Protein AF-A0A496TLX0-F1 (afdb_monomer)

Radius of gyration: 29.85 Å; Cα contacts (8 Å, |Δi|>4): 668; chains: 1; bounding box: 68×62×71 Å

Nearest PDB structures (foldseek):
  7dck-assembly1_B  TM=9.604E-01  e=2.931E-31  Epsilonproteobacteria bacterium (ex Lamellibrachia satsuma)
  2p4z-assembly2_B  TM=8.968E-01  e=4.091E-21  Caldanaerobacter subterraneus subsp. tengcongensis MB4
  3h3e-assembly1_A  TM=8.507E-01  e=7.740E-19  Thermotoga maritima
  5b3r-assembly2_B  TM=4.792E-01  e=1.210E-06  Pseudomonas aeruginosa
  1wup-assembly3_C  TM=5.255E-01  e=5.502E-06  Serratia marcescens

Structure (mmCIF, N/CA/C/O backbone):
data_AF-A0A496TLX0-F1
#
_entry.id   AF-A0A496TLX0-F1
#
loop_
_atom_site.group_PDB
_atom_site.id
_atom_site.type_symbol
_atom_site.label_atom_id
_atom_site.label_alt_id
_atom_site.label_comp_id
_atom_site.label_asym_id
_atom_site.label_entity_id
_atom_site.label_seq_id
_atom_site.pdbx_PDB_ins_code
_atom_site.Cartn_x
_atom_site.Cartn_y
_atom_site.Cartn_z
_atom_site.occupancy
_atom_site.B_iso_or_equiv
_atom_site.auth_seq_id
_atom_site.auth_comp_id
_atom_site.auth_asym_id
_atom_site.auth_atom_id
_atom_site.pdbx_PDB_model_num
ATOM 1 N N . MET A 1 1 ? -44.327 22.079 28.449 1.00 52.88 1 MET A N 1
ATOM 2 C CA . MET A 1 1 ? -42.860 22.210 28.629 1.00 52.88 1 MET A CA 1
ATOM 3 C C . MET A 1 1 ? -42.111 20.871 28.584 1.00 52.88 1 MET A C 1
ATOM 5 O O . MET A 1 1 ? -41.311 20.705 27.677 1.00 52.88 1 MET A O 1
ATOM 9 N N . LYS A 1 2 ? -42.396 19.872 29.441 1.00 40.06 2 LYS A N 1
ATOM 10 C CA . LYS A 1 2 ? -41.655 18.580 29.455 1.00 40.06 2 LYS A CA 1
ATOM 11 C C . LYS A 1 2 ? -41.664 17.783 28.130 1.00 40.06 2 LYS A C 1
ATOM 13 O O . LYS A 1 2 ? -40.632 17.244 27.754 1.00 40.06 2 LYS A O 1
ATOM 18 N N . LYS A 1 3 ? -42.786 17.749 27.390 1.00 38.22 3 LYS A N 1
ATOM 19 C CA . LYS A 1 3 ? -42.868 17.077 26.069 1.00 38.22 3 LYS A CA 1
ATOM 20 C C . LYS A 1 3 ? -42.016 17.756 24.984 1.00 38.22 3 LYS A C 1
ATOM 22 O O . LYS A 1 3 ? -41.435 17.061 24.163 1.00 38.22 3 LYS A O 1
ATOM 27 N N . ILE A 1 4 ? -41.905 19.086 25.011 1.00 46.41 4 ILE A N 1
ATOM 28 C CA . ILE A 1 4 ? -41.113 19.860 24.037 1.00 46.41 4 ILE A CA 1
ATOM 29 C C . ILE A 1 4 ? -39.613 19.650 24.289 1.00 46.41 4 ILE A C 1
ATOM 31 O O . ILE A 1 4 ? -38.860 19.426 23.349 1.00 46.41 4 ILE A O 1
ATOM 35 N N . ILE A 1 5 ? -39.196 19.614 25.561 1.00 48.19 5 ILE A N 1
ATOM 36 C CA . ILE A 1 5 ? -37.809 19.312 25.952 1.00 48.19 5 ILE A CA 1
ATOM 37 C C . ILE A 1 5 ? -37.424 17.883 25.540 1.00 48.19 5 ILE A C 1
ATOM 39 O O . ILE A 1 5 ? -36.345 17.678 24.998 1.00 48.19 5 ILE A O 1
ATOM 43 N N . LEU A 1 6 ? -38.313 16.899 25.726 1.00 39.06 6 LEU A N 1
ATOM 44 C CA . LEU A 1 6 ? -38.048 15.514 25.324 1.00 39.06 6 LEU A CA 1
ATOM 45 C C . LEU A 1 6 ? -37.882 15.372 23.801 1.00 39.06 6 LEU A C 1
ATOM 47 O O . LEU A 1 6 ? -36.957 14.702 23.353 1.00 39.06 6 LEU A O 1
ATOM 51 N N . ILE A 1 7 ? -38.730 16.038 23.008 1.00 46.22 7 ILE A N 1
ATOM 52 C CA . ILE A 1 7 ? -38.634 16.038 21.539 1.00 46.22 7 ILE A CA 1
ATOM 53 C C . ILE A 1 7 ? -37.340 16.724 21.075 1.00 46.22 7 ILE A C 1
ATOM 55 O O . ILE A 1 7 ? -36.658 16.197 20.200 1.00 46.22 7 ILE A O 1
ATOM 59 N N . ALA A 1 8 ? -36.951 17.842 21.697 1.00 43.69 8 ALA A N 1
ATOM 60 C CA . ALA A 1 8 ? -35.699 18.532 21.389 1.00 43.69 8 ALA A CA 1
ATOM 61 C C . ALA A 1 8 ? -34.463 17.680 21.728 1.00 43.69 8 ALA A C 1
ATOM 63 O O . ALA A 1 8 ? -33.548 17.583 20.917 1.00 43.69 8 ALA A O 1
ATOM 64 N N . VAL A 1 9 ? -34.450 16.994 22.877 1.00 47.69 9 VAL A N 1
ATOM 65 C CA . VAL A 1 9 ? -33.355 16.086 23.266 1.00 47.69 9 VAL A CA 1
ATOM 66 C C . VAL A 1 9 ? -33.265 14.883 22.324 1.00 47.69 9 VAL A C 1
ATOM 68 O O . VAL A 1 9 ? -32.165 14.500 21.936 1.00 47.69 9 VAL A O 1
ATOM 71 N N . VAL A 1 10 ? -34.399 14.315 21.899 1.00 47.88 10 VAL A N 1
ATOM 72 C CA . VAL A 1 10 ? -34.428 13.225 20.910 1.00 47.88 10 VAL A CA 1
ATOM 73 C C . VAL A 1 10 ? -33.933 13.707 19.546 1.00 47.88 10 VAL A C 1
ATOM 75 O O . VAL A 1 10 ? -33.125 13.016 18.936 1.00 47.88 10 VAL A O 1
ATOM 78 N N . LEU A 1 11 ? -34.329 14.895 19.082 1.00 43.00 11 LEU A N 1
ATOM 79 C CA . LEU A 1 11 ? -33.843 15.465 17.819 1.00 43.00 11 LEU A CA 1
ATOM 80 C C . LEU A 1 11 ? -32.341 15.771 17.865 1.00 43.00 11 LEU A C 1
ATOM 82 O O . LEU A 1 11 ? -31.634 15.445 16.916 1.00 43.00 11 LEU A O 1
ATOM 86 N N . ILE A 1 12 ? -31.836 16.310 18.979 1.00 52.81 12 ILE A N 1
ATOM 87 C CA . ILE A 1 12 ? -30.401 16.556 19.191 1.00 52.81 12 ILE A CA 1
ATOM 88 C C . ILE A 1 12 ? -29.630 15.233 19.228 1.00 52.81 12 ILE A C 1
ATOM 90 O O . ILE A 1 12 ? -28.611 15.116 18.560 1.00 52.81 12 ILE A O 1
ATOM 94 N N . MET A 1 13 ? -30.130 14.211 19.929 1.00 41.31 13 MET A N 1
ATOM 95 C CA . MET A 1 13 ? -29.519 12.874 19.965 1.00 41.31 13 MET A CA 1
ATOM 96 C C . MET A 1 13 ? -29.539 12.193 18.591 1.00 41.31 13 MET A C 1
ATOM 98 O O . MET A 1 13 ? -28.559 11.564 18.203 1.00 41.31 13 MET A O 1
ATOM 102 N N . THR A 1 14 ? -30.625 12.341 17.827 1.00 44.44 14 THR A N 1
ATOM 103 C CA . THR A 1 14 ? -30.730 11.795 16.464 1.00 44.44 14 THR A CA 1
ATOM 104 C C . THR A 1 14 ? -29.776 12.517 15.508 1.00 44.44 14 THR A C 1
ATOM 106 O O . THR A 1 14 ? -29.081 11.855 14.744 1.00 44.44 14 THR A O 1
ATOM 109 N N . ASN A 1 15 ? -29.655 13.848 15.598 1.00 42.59 15 ASN A N 1
ATOM 110 C CA . ASN A 1 15 ? -28.682 14.619 14.816 1.00 42.59 15 ASN A CA 1
ATOM 111 C C . ASN A 1 15 ? -27.234 14.328 15.225 1.00 42.59 15 ASN A C 1
ATOM 113 O O . ASN A 1 15 ? -26.377 14.215 14.358 1.00 42.59 15 ASN A O 1
ATOM 117 N N . TYR A 1 16 ? -26.956 14.153 16.517 1.00 48.41 16 TYR A N 1
ATOM 118 C CA . TYR A 1 16 ? -25.623 13.808 17.011 1.00 48.41 16 TYR A CA 1
ATOM 119 C C . TYR A 1 16 ? -25.210 12.399 16.569 1.00 48.41 16 TYR A C 1
ATOM 121 O O . TYR A 1 16 ? -24.091 12.196 16.105 1.00 48.41 16 TYR A O 1
ATOM 129 N N . ASN A 1 17 ? -26.138 11.437 16.609 1.00 40.72 17 ASN A N 1
ATOM 130 C CA . ASN A 1 17 ? -25.922 10.099 16.059 1.00 40.72 17 ASN A CA 1
ATOM 131 C C . ASN A 1 17 ? -25.778 10.116 14.529 1.00 40.72 17 ASN A C 1
ATOM 133 O O . ASN A 1 17 ? -24.931 9.394 14.010 1.00 40.72 17 ASN A O 1
ATOM 137 N N . ASN A 1 18 ? -26.522 10.965 13.810 1.00 41.97 18 ASN A N 1
ATOM 138 C CA . ASN A 1 18 ? -26.350 11.146 12.366 1.00 41.97 18 ASN A CA 1
ATOM 139 C C . ASN A 1 18 ? -24.985 11.771 12.025 1.00 41.97 18 ASN A C 1
ATOM 141 O O . ASN A 1 18 ? -24.312 11.266 11.128 1.00 41.97 18 ASN A O 1
ATOM 145 N N . LEU A 1 19 ? -24.513 12.770 12.782 1.00 37.34 19 LEU A N 1
ATOM 146 C CA . LEU A 1 19 ? -23.162 13.334 12.640 1.00 37.34 19 LEU A CA 1
ATOM 147 C C . LEU A 1 19 ? -22.061 12.306 12.959 1.00 37.34 19 LEU A C 1
ATOM 149 O O . LEU A 1 19 ? -21.085 12.204 12.219 1.00 37.34 19 LEU A O 1
ATOM 153 N N . LEU A 1 20 ? -22.227 11.492 14.009 1.00 39.78 20 LEU A N 1
ATOM 154 C CA . LEU A 1 20 ? -21.306 10.392 14.334 1.00 39.78 20 LEU A CA 1
ATOM 155 C C . LEU A 1 20 ? -21.342 9.259 13.298 1.00 39.78 20 LEU A C 1
ATOM 157 O O . LEU A 1 20 ? -20.340 8.561 13.115 1.00 39.78 20 LEU A O 1
ATOM 161 N N . SER A 1 21 ? -22.479 9.066 12.625 1.00 42.03 21 SER A N 1
ATOM 162 C CA . SER A 1 21 ? -22.622 8.092 11.542 1.00 42.03 21 SER A CA 1
ATOM 163 C C . SER A 1 21 ? -22.001 8.590 10.232 1.00 42.03 21 SER A C 1
ATOM 165 O O . SER A 1 21 ? -21.355 7.802 9.546 1.00 42.03 21 SER A O 1
ATOM 167 N N . GLN A 1 22 ? -22.079 9.898 9.945 1.00 40.81 22 GLN A N 1
ATOM 168 C CA . GLN A 1 22 ? -21.404 10.533 8.807 1.00 40.81 22 GLN A CA 1
ATOM 169 C C . GLN A 1 22 ? -19.882 10.626 8.998 1.00 40.81 22 GLN A C 1
ATOM 171 O O . GLN A 1 22 ? -19.144 10.475 8.031 1.00 40.81 22 GLN A O 1
ATOM 176 N N . GLN A 1 23 ? -19.380 10.777 10.230 1.00 40.94 23 GLN A N 1
ATOM 177 C CA . GLN A 1 23 ? -17.934 10.736 10.513 1.00 40.94 23 GLN A CA 1
ATOM 178 C C . GLN A 1 23 ? -17.332 9.318 10.597 1.00 40.94 23 GLN A C 1
ATOM 180 O O . GLN A 1 23 ? -16.133 9.169 10.821 1.00 40.94 23 GLN A O 1
ATOM 185 N N . ASN A 1 24 ? -18.128 8.262 10.393 1.00 45.09 24 ASN A N 1
ATOM 186 C CA . ASN A 1 24 ? -17.670 6.867 10.405 1.00 45.09 24 ASN A CA 1
ATOM 187 C C . ASN A 1 24 ? -17.869 6.151 9.063 1.00 45.09 24 ASN A C 1
ATOM 189 O O . ASN A 1 24 ? -17.961 4.917 9.015 1.00 45.09 24 ASN A O 1
ATOM 193 N N . GLU A 1 25 ? -17.894 6.875 7.947 1.00 52.47 25 GLU A N 1
ATOM 194 C CA . GLU A 1 25 ? -17.723 6.244 6.643 1.00 52.47 25 GLU A CA 1
ATOM 195 C C . GLU A 1 25 ? -16.247 5.893 6.440 1.00 52.47 25 GLU A C 1
ATOM 197 O O . GLU A 1 25 ? -15.408 6.721 6.105 1.00 52.47 25 GLU A O 1
ATOM 202 N N . SER A 1 26 ? -15.920 4.623 6.681 1.00 66.56 26 SER A N 1
ATOM 203 C CA . SER A 1 26 ? -14.683 4.015 6.212 1.00 66.56 26 SER A CA 1
ATOM 204 C C . SER A 1 26 ? -14.714 4.004 4.689 1.00 66.56 26 SER A C 1
ATOM 206 O O . SER A 1 26 ? -15.219 3.053 4.090 1.00 66.56 26 SER A O 1
ATOM 208 N N . SER A 1 27 ? -14.258 5.095 4.092 1.00 86.62 27 SER A N 1
ATOM 209 C CA . SER A 1 27 ? -14.000 5.208 2.669 1.00 86.62 27 SER A CA 1
ATOM 210 C C . SER A 1 27 ? -12.561 4.805 2.395 1.00 86.62 27 SER A C 1
ATOM 212 O O . SER A 1 27 ? -11.661 5.054 3.206 1.00 86.62 27 SER A O 1
ATOM 214 N N . LEU A 1 28 ? -12.352 4.140 1.265 1.00 95.25 28 LEU A N 1
ATOM 215 C CA . LEU A 1 28 ? -11.023 3.796 0.780 1.00 95.25 28 LEU A CA 1
ATOM 216 C C . LEU A 1 28 ? -10.962 4.088 -0.710 1.00 95.25 28 LEU A C 1
ATOM 218 O O . LEU A 1 28 ? -11.698 3.496 -1.505 1.00 95.25 28 LEU A O 1
ATOM 222 N N . SER A 1 29 ? -10.018 4.945 -1.087 1.00 97.81 29 SER A N 1
ATOM 223 C CA . SER A 1 29 ? -9.622 5.091 -2.480 1.00 97.81 29 SER A CA 1
ATOM 224 C C . SER A 1 29 ? -8.110 5.108 -2.640 1.00 97.81 29 SER A C 1
ATOM 226 O O . SER A 1 29 ? -7.382 5.595 -1.775 1.00 97.81 29 SER A O 1
ATOM 228 N N . ILE A 1 30 ? -7.647 4.545 -3.753 1.00 98.62 30 ILE A N 1
ATOM 229 C CA . ILE A 1 30 ? -6.231 4.475 -4.115 1.00 98.62 30 ILE A CA 1
ATOM 230 C C . ILE A 1 30 ? -6.098 4.966 -5.553 1.00 98.62 30 ILE A C 1
ATOM 232 O O . ILE A 1 30 ? -6.716 4.406 -6.459 1.00 98.62 30 ILE A O 1
ATOM 236 N N . THR A 1 31 ? -5.313 6.017 -5.762 1.00 98.62 31 THR A N 1
ATOM 237 C CA . THR A 1 31 ? -5.089 6.628 -7.078 1.00 98.62 31 THR A CA 1
ATOM 238 C C . THR A 1 31 ? -3.637 6.457 -7.482 1.00 98.62 31 THR A C 1
ATOM 240 O O . THR A 1 31 ? -2.755 6.933 -6.778 1.00 98.62 31 THR A O 1
ATOM 243 N N . ILE A 1 32 ? -3.371 5.810 -8.614 1.00 98.69 32 ILE A N 1
ATOM 244 C CA . ILE A 1 32 ? -2.009 5.654 -9.134 1.00 98.69 32 ILE A CA 1
ATOM 245 C C . ILE A 1 32 ? -1.589 6.964 -9.804 1.00 98.69 32 ILE A C 1
ATOM 247 O O . ILE A 1 32 ? -2.143 7.354 -10.836 1.00 98.69 32 ILE A O 1
ATOM 251 N N . LEU A 1 33 ? -0.624 7.651 -9.195 1.00 98.62 33 LEU A N 1
ATOM 252 C CA . LEU A 1 33 ? -0.135 8.965 -9.616 1.00 98.62 33 LEU A CA 1
ATOM 253 C C . LEU A 1 33 ? 1.095 8.879 -10.514 1.00 98.62 33 LEU A C 1
ATOM 255 O O . LEU A 1 33 ? 1.335 9.791 -11.303 1.00 98.62 33 LEU A O 1
ATOM 259 N N . PHE A 1 34 ? 1.859 7.794 -10.406 1.00 98.56 34 PHE A N 1
ATOM 260 C CA . PHE A 1 34 ? 3.049 7.563 -11.210 1.00 98.56 34 PHE A CA 1
ATOM 261 C C . PHE A 1 34 ? 3.217 6.069 -11.467 1.00 98.56 34 PHE A C 1
ATOM 263 O O . PHE A 1 34 ? 3.110 5.276 -10.534 1.00 98.56 34 PHE A O 1
ATOM 270 N N . ASP A 1 35 ? 3.438 5.700 -12.726 1.00 98.38 35 ASP A N 1
ATOM 271 C CA . ASP A 1 35 ? 3.690 4.324 -13.156 1.00 98.38 35 ASP A CA 1
ATOM 272 C C . ASP A 1 35 ? 4.295 4.326 -14.570 1.00 98.38 35 ASP A C 1
ATOM 274 O O . ASP A 1 35 ? 4.093 5.281 -15.332 1.00 98.38 35 ASP A O 1
ATOM 278 N N . ASN A 1 36 ? 4.980 3.245 -14.949 1.00 97.25 36 ASN A N 1
ATOM 279 C CA . ASN A 1 36 ? 5.383 3.005 -16.335 1.00 97.25 36 ASN A CA 1
ATOM 280 C C . ASN A 1 36 ? 4.259 2.394 -17.184 1.00 97.25 36 ASN A C 1
ATOM 282 O O . ASN A 1 36 ? 4.334 2.450 -18.409 1.00 97.25 36 ASN A O 1
ATOM 286 N N . TYR A 1 37 ? 3.219 1.834 -16.564 1.00 97.06 37 TYR A N 1
ATOM 287 C CA . TYR A 1 37 ? 2.014 1.394 -17.264 1.00 97.06 37 TYR A CA 1
ATOM 288 C C . TYR A 1 37 ? 0.978 2.518 -17.342 1.00 97.06 37 TYR A C 1
ATOM 290 O O . TYR A 1 37 ? 0.732 3.229 -16.371 1.00 97.06 37 TYR A O 1
ATOM 298 N N . ILE A 1 38 ? 0.333 2.674 -18.498 1.00 96.06 38 ILE A N 1
ATOM 299 C CA . ILE A 1 38 ? -0.676 3.714 -18.730 1.00 96.06 38 ILE A CA 1
ATOM 300 C C . ILE A 1 38 ? -2.070 3.135 -18.502 1.00 96.06 38 ILE A C 1
ATOM 302 O O . ILE A 1 38 ? -2.444 2.159 -19.147 1.00 96.06 38 ILE A O 1
ATOM 306 N N . TYR A 1 39 ? -2.860 3.771 -17.630 1.00 95.62 39 TYR A N 1
ATOM 307 C CA . TYR A 1 39 ? -4.297 3.491 -17.519 1.00 95.62 39 TYR A CA 1
ATOM 308 C C . TYR A 1 39 ? -5.148 4.592 -18.168 1.00 95.62 39 TYR A C 1
ATOM 310 O O . TYR A 1 39 ? -6.162 4.305 -18.800 1.00 95.62 39 TYR A O 1
ATOM 318 N N . LYS A 1 40 ? -4.733 5.860 -18.046 1.00 90.25 40 LYS A N 1
ATOM 319 C CA . LYS A 1 40 ? -5.347 6.997 -18.750 1.00 90.25 40 LYS A CA 1
ATOM 320 C C . LYS A 1 40 ? -4.315 7.694 -19.631 1.00 90.25 40 LYS A C 1
ATOM 322 O O . LYS A 1 40 ? -3.322 8.204 -19.125 1.00 90.25 40 LYS A O 1
ATOM 327 N N . SER A 1 41 ? -4.578 7.768 -20.933 1.00 85.75 41 SER A N 1
ATOM 328 C CA . SER A 1 41 ? -3.626 8.262 -21.943 1.00 85.75 41 SER A CA 1
ATOM 329 C C . SER A 1 41 ? -3.248 9.743 -21.819 1.00 85.75 41 SER A C 1
ATOM 331 O O . SER A 1 41 ? -2.210 10.144 -22.329 1.00 85.75 41 SER A O 1
ATOM 333 N N . TYR A 1 42 ? -4.051 10.562 -21.133 1.00 86.31 42 TYR A N 1
ATOM 334 C CA . TYR A 1 42 ? -3.782 11.995 -20.931 1.00 86.31 42 TYR A CA 1
ATOM 335 C C . TYR A 1 42 ? -2.898 12.303 -19.703 1.00 86.31 42 TYR A C 1
ATOM 337 O O . TYR A 1 42 ? -2.666 13.473 -19.374 1.00 86.31 42 TYR A O 1
ATOM 345 N N . ILE A 1 43 ? -2.428 11.263 -19.008 1.00 92.81 43 ILE A N 1
ATOM 346 C CA . ILE A 1 43 ? -1.576 11.334 -17.817 1.00 92.81 43 ILE A CA 1
ATOM 347 C C . ILE A 1 43 ? -0.132 10.966 -18.205 1.00 92.81 43 ILE A C 1
ATOM 349 O O . ILE A 1 43 ? 0.075 10.098 -19.051 1.00 92.81 43 ILE A O 1
ATOM 353 N N . LYS A 1 44 ? 0.876 11.623 -17.611 1.00 93.94 44 LYS A N 1
ATOM 354 C CA . LYS A 1 44 ? 2.294 11.361 -17.916 1.00 93.94 44 LYS A CA 1
ATOM 355 C C . LYS A 1 44 ? 2.747 10.071 -17.224 1.00 93.94 44 LYS A C 1
ATOM 357 O O . LYS A 1 44 ? 2.751 10.006 -15.996 1.00 93.94 44 LYS A O 1
ATOM 362 N N . ALA A 1 45 ? 3.141 9.065 -18.000 1.00 95.56 45 ALA A N 1
ATOM 363 C CA . ALA A 1 45 ? 3.803 7.864 -17.491 1.00 95.56 45 ALA A CA 1
ATOM 364 C C . ALA A 1 45 ? 5.325 8.047 -17.426 1.00 95.56 45 ALA A C 1
ATOM 366 O O . ALA A 1 45 ? 5.896 8.883 -18.127 1.00 95.56 45 ALA A O 1
ATOM 367 N N . GLY A 1 46 ? 5.984 7.236 -16.606 1.00 95.31 46 GLY A N 1
ATOM 368 C CA . GLY A 1 46 ? 7.437 7.208 -16.495 1.00 95.31 46 GLY A CA 1
ATOM 369 C C . GLY A 1 46 ? 7.898 6.054 -15.616 1.00 95.31 46 GLY A C 1
ATOM 370 O O . GLY A 1 46 ? 7.114 5.489 -14.861 1.00 95.31 46 GLY A O 1
ATOM 371 N N . TRP A 1 47 ? 9.176 5.691 -15.709 1.00 97.69 47 TRP A N 1
ATOM 372 C CA . TRP A 1 47 ? 9.736 4.647 -14.854 1.00 97.69 47 TRP A CA 1
ATOM 373 C C . TRP A 1 47 ? 9.714 5.080 -13.382 1.00 97.69 47 TRP A C 1
ATOM 375 O O . TRP A 1 47 ? 10.441 5.993 -12.998 1.00 97.69 47 TRP A O 1
ATOM 385 N N . GLY A 1 48 ? 8.863 4.442 -12.583 1.00 98.06 48 GLY A N 1
ATOM 386 C CA . GLY A 1 48 ? 8.711 4.692 -11.154 1.00 98.06 48 GLY A CA 1
ATOM 387 C C . GLY A 1 48 ? 7.326 4.325 -10.649 1.00 98.06 48 GLY A C 1
ATOM 388 O O . GLY A 1 48 ? 6.479 3.877 -11.421 1.00 98.06 48 GLY A O 1
ATOM 389 N N . PHE A 1 49 ? 7.090 4.545 -9.360 1.00 98.81 49 PHE A N 1
ATOM 390 C CA . PHE A 1 49 ? 5.794 4.300 -8.737 1.00 98.81 49 PHE A CA 1
ATOM 391 C C . PHE A 1 49 ? 5.419 5.425 -7.773 1.00 98.81 49 PHE A C 1
ATOM 393 O O . PHE A 1 49 ? 6.268 6.004 -7.095 1.00 98.81 49 PHE A O 1
ATOM 400 N N . SER A 1 50 ? 4.131 5.755 -7.732 1.00 98.88 50 SER A N 1
ATOM 401 C CA . SER A 1 50 ? 3.526 6.569 -6.681 1.00 98.88 50 SER A CA 1
ATOM 402 C C . SER A 1 50 ? 2.020 6.352 -6.668 1.00 98.88 50 SER A C 1
ATOM 404 O O . SER A 1 50 ? 1.384 6.264 -7.727 1.00 98.88 50 SER A O 1
ATOM 406 N N . CYS A 1 51 ? 1.423 6.334 -5.481 1.00 98.88 51 CYS A N 1
ATOM 407 C CA . CYS A 1 51 ? -0.024 6.367 -5.341 1.00 98.88 51 CYS A CA 1
ATOM 408 C C . CYS A 1 51 ? -0.486 7.261 -4.191 1.00 98.88 51 CYS A C 1
ATOM 410 O O . CYS A 1 51 ? 0.181 7.395 -3.168 1.00 98.88 51 CYS A O 1
ATOM 412 N N . LEU A 1 52 ? -1.675 7.834 -4.356 1.00 98.81 52 LEU A N 1
ATOM 413 C CA . LEU A 1 52 ? -2.404 8.533 -3.310 1.00 98.81 52 LEU A CA 1
ATOM 414 C C . LEU A 1 52 ? -3.389 7.574 -2.647 1.00 98.81 52 LEU A C 1
ATOM 416 O O . LEU A 1 52 ? -4.239 7.002 -3.330 1.00 98.81 52 LEU A O 1
ATOM 420 N N . VAL A 1 53 ? -3.323 7.448 -1.329 1.00 98.62 53 VAL A N 1
ATOM 421 C CA . VAL A 1 53 ? -4.238 6.635 -0.527 1.00 98.62 53 VAL A CA 1
ATOM 422 C C . VAL A 1 53 ? -5.106 7.563 0.308 1.00 98.62 53 VAL A C 1
ATOM 424 O O . VAL A 1 53 ? -4.588 8.264 1.169 1.00 98.62 53 VAL A O 1
ATOM 427 N N . LYS A 1 54 ? -6.423 7.551 0.092 1.00 97.69 54 LYS A N 1
ATOM 428 C CA . LYS A 1 54 ? -7.393 8.196 0.988 1.00 97.69 54 LYS A CA 1
ATOM 429 C C . LYS A 1 54 ? -8.092 7.116 1.797 1.00 97.69 54 LYS A C 1
ATOM 431 O O . LYS A 1 54 ? -8.773 6.274 1.209 1.00 97.69 54 LYS A O 1
ATOM 436 N N . PHE A 1 55 ? -7.916 7.122 3.115 1.00 94.88 55 PHE A N 1
ATOM 437 C CA . PHE A 1 55 ? -8.489 6.112 4.000 1.00 94.88 55 PHE A CA 1
ATOM 438 C C . PHE A 1 55 ? -8.853 6.681 5.372 1.00 94.88 55 PHE A C 1
ATOM 440 O O . PHE A 1 55 ? -8.014 7.267 6.057 1.00 94.88 55 PHE A O 1
ATOM 447 N N . ASN A 1 56 ? -10.109 6.476 5.790 1.00 85.81 56 ASN A N 1
ATOM 448 C CA . ASN A 1 56 ? -10.636 6.933 7.086 1.00 85.81 56 ASN A CA 1
ATOM 449 C C . ASN A 1 56 ? -10.311 8.410 7.390 1.00 85.81 56 ASN A C 1
ATOM 451 O O . ASN A 1 56 ? -9.858 8.738 8.487 1.00 85.81 56 ASN A O 1
ATOM 455 N N . GLY A 1 57 ? -10.496 9.283 6.398 1.00 87.25 57 GLY A N 1
ATOM 456 C CA . GLY A 1 57 ? -10.271 10.725 6.531 1.00 87.25 57 GLY A CA 1
ATOM 457 C C . GLY A 1 57 ? -8.814 11.188 6.445 1.00 87.25 57 GLY A C 1
ATOM 458 O O . GLY A 1 57 ? -8.600 12.388 6.510 1.00 87.25 57 GLY A O 1
ATOM 459 N N . ASN A 1 58 ? -7.842 10.284 6.271 1.00 93.12 58 ASN A N 1
ATOM 460 C CA . ASN A 1 58 ? -6.438 10.650 6.052 1.00 93.12 58 ASN A CA 1
ATOM 461 C C . ASN A 1 58 ? -6.053 10.434 4.585 1.00 93.12 58 ASN A C 1
ATOM 463 O O . ASN A 1 58 ? -6.486 9.453 3.968 1.00 93.12 58 ASN A O 1
ATOM 467 N N . THR A 1 59 ? -5.198 11.300 4.054 1.00 98.00 59 THR A N 1
ATOM 468 C CA . THR A 1 59 ? -4.632 11.221 2.707 1.00 98.00 59 THR A CA 1
ATOM 469 C C . THR A 1 59 ? -3.118 11.048 2.782 1.00 98.00 59 THR A C 1
ATOM 471 O O . THR A 1 59 ? -2.403 11.888 3.321 1.00 98.00 59 THR A O 1
ATOM 474 N N . ILE A 1 60 ? -2.608 9.968 2.197 1.00 98.81 60 ILE A N 1
ATOM 475 C CA . ILE A 1 60 ? -1.188 9.612 2.221 1.00 98.81 60 ILE A CA 1
ATOM 476 C C . ILE A 1 60 ? -0.663 9.557 0.793 1.00 98.81 60 ILE A C 1
ATOM 478 O O . ILE A 1 60 ? -1.244 8.885 -0.062 1.00 98.81 60 ILE A O 1
ATOM 482 N N . LEU A 1 61 ? 0.461 10.221 0.547 1.00 98.88 61 LEU A N 1
ATOM 483 C CA . LEU A 1 61 ? 1.253 10.020 -0.659 1.00 98.88 61 LEU A CA 1
ATOM 484 C C . LEU A 1 61 ? 2.272 8.907 -0.405 1.00 98.88 61 LEU A C 1
ATOM 486 O O . LEU A 1 61 ? 3.156 9.061 0.434 1.00 98.88 61 LEU A O 1
ATOM 490 N N . PHE A 1 62 ? 2.144 7.790 -1.112 1.00 98.88 62 PHE A N 1
ATOM 491 C CA . PHE A 1 62 ? 3.099 6.687 -1.058 1.00 98.88 62 PHE A CA 1
ATOM 492 C C . PHE A 1 62 ? 3.991 6.723 -2.301 1.00 98.88 62 PHE A C 1
ATOM 494 O O . PHE A 1 62 ? 3.478 6.610 -3.417 1.00 98.88 62 PHE A O 1
ATOM 501 N N . ASP A 1 63 ? 5.301 6.884 -2.098 1.00 98.88 63 ASP A N 1
ATOM 502 C CA . ASP A 1 63 ? 6.314 7.164 -3.124 1.00 98.88 63 ASP A CA 1
ATOM 503 C C . ASP A 1 63 ? 6.002 8.384 -4.011 1.00 98.88 63 ASP A C 1
ATOM 505 O O . ASP A 1 63 ? 4.958 9.031 -3.912 1.00 98.88 63 ASP A O 1
ATOM 509 N N . THR A 1 64 ? 6.947 8.759 -4.873 1.00 98.75 64 THR A N 1
ATOM 510 C CA . THR A 1 64 ? 6.909 10.025 -5.626 1.00 98.75 64 THR A CA 1
ATOM 511 C C . THR A 1 64 ? 7.363 9.907 -7.084 1.00 98.75 64 THR A C 1
ATOM 513 O O . THR A 1 64 ? 7.523 10.925 -7.760 1.00 98.75 64 THR A O 1
ATOM 516 N N . GLY A 1 65 ? 7.547 8.688 -7.601 1.00 98.44 65 GLY A N 1
ATOM 517 C CA . GLY A 1 65 ? 8.037 8.471 -8.962 1.00 98.44 65 GLY A CA 1
ATOM 518 C C . GLY A 1 65 ? 9.453 9.015 -9.191 1.00 98.44 65 GLY A C 1
ATOM 519 O O . GLY A 1 65 ? 10.155 9.400 -8.253 1.00 98.44 65 GLY A O 1
ATOM 520 N N . ASN A 1 66 ? 9.865 9.094 -10.460 1.00 98.06 66 ASN A N 1
ATOM 521 C CA . ASN A 1 66 ? 11.179 9.621 -10.847 1.00 98.06 66 ASN A CA 1
ATOM 522 C C . ASN A 1 66 ? 11.191 11.122 -11.188 1.00 98.06 66 ASN A C 1
ATOM 524 O O . ASN A 1 66 ? 12.260 11.694 -11.364 1.00 98.06 66 ASN A O 1
ATOM 528 N N . SER A 1 67 ? 10.033 11.775 -11.322 1.00 98.31 67 SER A N 1
ATOM 529 C CA . SER A 1 67 ? 9.946 13.141 -11.848 1.00 98.31 67 SER A CA 1
ATOM 530 C C . SER A 1 67 ? 8.919 13.965 -11.087 1.00 98.31 67 SER A C 1
ATOM 532 O O . SER A 1 67 ? 7.714 13.731 -11.183 1.00 98.31 67 SER A O 1
ATOM 534 N N . GLY A 1 68 ? 9.396 14.993 -10.383 1.00 98.00 68 GLY A N 1
ATOM 535 C CA . GLY A 1 68 ? 8.532 15.952 -9.697 1.00 98.00 68 GLY A CA 1
ATOM 536 C C . GLY A 1 68 ? 7.580 16.688 -10.636 1.00 98.00 68 GLY A C 1
ATOM 537 O O . GLY A 1 68 ? 6.410 16.846 -10.313 1.00 98.00 68 GLY A O 1
ATOM 538 N N . GLU A 1 69 ? 8.041 17.073 -11.827 1.00 98.06 69 GLU A N 1
ATOM 539 C CA . GLU A 1 69 ? 7.190 17.729 -12.827 1.00 98.06 69 GLU A CA 1
ATOM 540 C C . GLU A 1 69 ? 6.024 16.826 -13.249 1.00 98.06 69 GLU A C 1
ATOM 542 O O . GLU A 1 69 ? 4.873 17.262 -13.273 1.00 98.06 69 GLU A O 1
ATO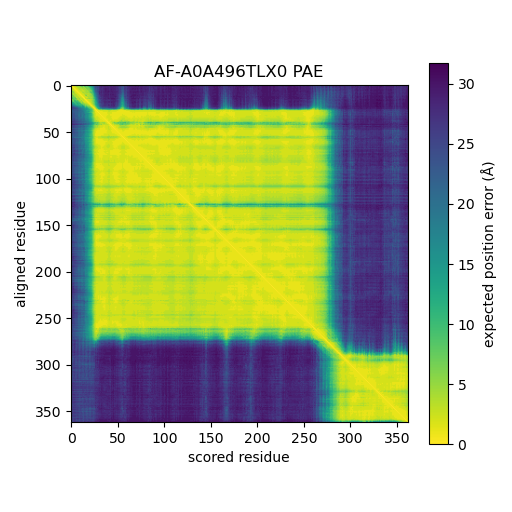M 547 N N . SER A 1 70 ? 6.308 15.555 -13.551 1.00 98.19 70 SER A N 1
ATOM 548 C CA . SER A 1 70 ? 5.272 14.610 -13.971 1.00 98.19 70 SER A CA 1
ATOM 549 C C . SER A 1 70 ? 4.333 14.255 -12.818 1.00 98.19 70 SER A C 1
ATOM 551 O O . SER A 1 70 ? 3.124 14.210 -13.030 1.00 98.19 70 SER A O 1
ATOM 553 N N . LEU A 1 71 ? 4.848 14.103 -11.591 1.00 98.56 71 LEU A N 1
ATOM 554 C CA . LEU A 1 71 ? 4.030 13.872 -10.399 1.00 98.56 71 LEU A CA 1
ATOM 555 C C . LEU A 1 71 ? 3.033 15.019 -10.172 1.00 98.56 71 LEU A C 1
ATOM 557 O O . LEU A 1 71 ? 1.831 14.774 -10.076 1.00 98.56 71 LEU A O 1
ATOM 561 N N . LEU A 1 72 ? 3.516 16.265 -10.136 1.00 98.38 72 LEU A N 1
ATOM 562 C CA . LEU A 1 72 ? 2.681 17.450 -9.905 1.00 98.38 72 LEU A CA 1
ATOM 563 C C . LEU A 1 72 ? 1.686 17.675 -11.055 1.00 98.38 72 LEU A C 1
ATOM 565 O O . LEU A 1 72 ? 0.518 17.993 -10.820 1.00 98.38 72 LEU A O 1
ATOM 569 N N . TYR A 1 73 ? 2.111 17.452 -12.304 1.00 98.19 73 TYR A N 1
ATOM 570 C CA . TYR A 1 73 ? 1.219 17.484 -13.466 1.00 98.19 73 TYR A CA 1
ATOM 571 C C . TYR A 1 73 ? 0.093 16.446 -13.339 1.00 98.19 73 TYR A C 1
ATOM 573 O O . TYR A 1 73 ? -1.077 16.777 -13.548 1.00 98.19 73 TYR A O 1
ATOM 581 N N . ASN A 1 74 ? 0.427 15.208 -12.966 1.00 98.38 74 ASN A N 1
ATOM 582 C CA . ASN A 1 74 ? -0.540 14.123 -12.816 1.00 98.38 74 ASN A CA 1
ATOM 583 C C . ASN A 1 74 ? -1.517 14.398 -11.670 1.00 98.38 74 ASN A C 1
ATOM 585 O O . ASN A 1 74 ? -2.718 14.216 -11.859 1.00 98.38 74 ASN A O 1
ATOM 589 N N . MET A 1 75 ? -1.034 14.896 -10.525 1.00 98.31 75 MET A N 1
ATOM 590 C CA . MET A 1 75 ? -1.886 15.330 -9.413 1.00 98.31 75 MET A CA 1
ATOM 591 C C . MET A 1 75 ? -2.909 16.370 -9.880 1.00 98.31 75 MET A C 1
ATOM 593 O O . MET A 1 75 ? -4.108 16.162 -9.713 1.00 98.31 75 MET A O 1
ATOM 597 N N . LYS A 1 76 ? -2.464 17.422 -10.580 1.00 97.06 76 LYS A N 1
ATOM 598 C CA . LYS A 1 76 ? -3.360 18.450 -11.133 1.00 97.06 76 LYS A CA 1
ATOM 599 C C . LYS A 1 76 ? -4.386 17.871 -12.114 1.00 97.06 76 LYS A C 1
ATOM 601 O O . LYS A 1 76 ? -5.553 18.246 -12.076 1.00 97.06 76 LYS A O 1
ATOM 606 N N . LYS A 1 77 ? -3.980 16.960 -13.005 1.00 97.56 77 LYS A N 1
ATOM 607 C CA . LYS A 1 77 ? -4.882 16.334 -13.994 1.00 97.56 77 LYS A CA 1
ATOM 608 C C . LYS A 1 77 ? -5.869 15.334 -13.392 1.00 97.56 77 LYS A C 1
ATOM 610 O O . LYS A 1 77 ? -6.877 15.034 -14.031 1.00 97.56 77 LYS A O 1
ATOM 615 N N . LEU A 1 78 ? -5.572 14.805 -12.211 1.00 96.50 78 LEU A N 1
ATOM 616 C CA . LEU A 1 78 ? -6.420 13.869 -11.474 1.00 96.50 78 LEU A CA 1
ATOM 617 C C . LEU A 1 78 ? -7.193 14.545 -10.336 1.00 96.50 78 LEU A C 1
ATOM 619 O O . LEU A 1 78 ? -7.795 13.835 -9.535 1.00 96.50 78 LEU A O 1
ATOM 623 N N . ASP A 1 79 ? -7.190 15.881 -10.291 1.00 96.00 79 ASP A N 1
ATOM 624 C CA . ASP A 1 79 ? -7.874 16.685 -9.273 1.00 96.00 79 ASP A CA 1
ATOM 625 C C . ASP A 1 79 ? -7.426 16.342 -7.839 1.00 96.00 79 ASP A C 1
ATOM 627 O O . ASP A 1 79 ? -8.207 16.238 -6.894 1.00 96.00 79 ASP A O 1
ATOM 631 N N . VAL A 1 80 ? -6.123 16.099 -7.683 1.00 97.31 80 VAL A N 1
ATOM 632 C CA . VAL A 1 80 ? -5.481 15.893 -6.386 1.00 97.31 80 VAL A CA 1
ATOM 633 C C . VAL A 1 80 ? -4.912 17.218 -5.909 1.00 97.31 80 VAL A C 1
ATOM 635 O O . VAL A 1 80 ? -3.933 17.724 -6.461 1.00 97.31 80 VAL A O 1
ATOM 638 N N . ASN A 1 81 ? -5.505 17.751 -4.845 1.00 95.75 81 ASN A N 1
ATOM 639 C CA . ASN A 1 81 ? -4.964 18.892 -4.131 1.00 95.75 81 ASN A CA 1
ATOM 640 C C . ASN A 1 81 ? -3.843 18.441 -3.182 1.00 95.75 81 ASN A C 1
ATOM 642 O O . ASN A 1 81 ? -4.053 17.613 -2.297 1.00 95.75 81 ASN A O 1
ATOM 646 N N . ILE A 1 82 ? -2.651 19.016 -3.347 1.00 96.88 82 ILE A N 1
ATOM 647 C CA . ILE A 1 82 ? -1.485 18.734 -2.497 1.00 96.88 82 ILE A CA 1
ATOM 648 C C . ILE A 1 82 ? -1.749 19.123 -1.040 1.00 96.88 82 ILE A C 1
ATOM 650 O O . ILE A 1 82 ? -1.256 18.467 -0.123 1.00 96.88 82 ILE A O 1
ATOM 654 N N . GLN A 1 83 ? -2.561 20.158 -0.824 1.00 96.12 83 GLN A N 1
ATOM 655 C CA . GLN A 1 83 ? -2.863 20.656 0.515 1.00 96.12 83 GLN A CA 1
ATOM 656 C C . GLN A 1 83 ? -3.704 19.677 1.339 1.00 96.12 83 GLN A C 1
ATOM 658 O O . GLN A 1 83 ? -3.638 19.729 2.564 1.00 96.12 83 GLN A O 1
ATOM 663 N N . ASP A 1 84 ? -4.378 18.721 0.699 1.00 95.81 84 ASP A N 1
ATOM 664 C CA . ASP A 1 84 ? -5.166 17.691 1.381 1.00 95.81 84 ASP A CA 1
ATOM 665 C C . ASP A 1 84 ? -4.310 16.501 1.852 1.00 95.81 84 ASP A C 1
ATOM 667 O O . ASP A 1 84 ? -4.839 15.590 2.478 1.00 95.81 84 ASP A O 1
ATOM 671 N N . ILE A 1 85 ? -3.014 16.450 1.507 1.00 98.12 85 ILE A N 1
ATOM 672 C CA . ILE A 1 85 ? -2.119 15.340 1.868 1.00 98.12 85 ILE A CA 1
ATOM 673 C C . ILE A 1 85 ? -1.606 15.526 3.295 1.00 98.12 85 ILE A C 1
ATOM 675 O O . ILE A 1 85 ? -0.979 16.540 3.601 1.00 98.12 85 ILE A O 1
ATOM 679 N N . ASP A 1 86 ? -1.819 14.523 4.142 1.00 98.00 86 ASP A N 1
ATOM 680 C CA . ASP A 1 86 ? -1.493 14.554 5.571 1.00 98.00 86 ASP A CA 1
ATOM 681 C C . ASP A 1 86 ? -0.118 13.956 5.881 1.00 98.00 86 ASP A C 1
ATOM 683 O O . ASP A 1 86 ? 0.494 14.290 6.894 1.00 98.00 86 ASP A O 1
ATOM 687 N N . ALA A 1 87 ? 0.374 13.053 5.030 1.00 98.62 87 ALA A N 1
ATOM 688 C CA . ALA A 1 87 ? 1.674 12.412 5.197 1.00 98.62 87 ALA A CA 1
ATOM 689 C C . ALA A 1 87 ? 2.262 11.929 3.869 1.00 98.62 87 ALA A C 1
ATOM 691 O O . ALA A 1 87 ? 1.537 11.584 2.931 1.00 98.62 87 ALA A O 1
ATOM 692 N N . VAL A 1 88 ? 3.590 11.818 3.836 1.00 98.88 88 VAL A N 1
ATOM 693 C CA . VAL A 1 88 ? 4.326 11.113 2.780 1.00 98.88 88 VAL A CA 1
ATOM 694 C C . VAL A 1 88 ? 4.970 9.867 3.372 1.00 98.88 88 VAL A C 1
ATOM 696 O O . VAL A 1 88 ? 5.553 9.929 4.450 1.00 98.88 88 VAL A O 1
ATOM 699 N N . VAL A 1 89 ? 4.892 8.745 2.665 1.00 98.88 89 VAL A N 1
ATOM 700 C CA . VAL A 1 89 ? 5.609 7.508 2.994 1.00 98.88 89 VAL A CA 1
ATOM 701 C C . VAL A 1 89 ? 6.469 7.133 1.796 1.00 98.88 89 VAL A C 1
ATOM 703 O O . VAL A 1 89 ? 5.955 6.991 0.689 1.00 98.88 89 VAL A O 1
ATOM 706 N N . ILE A 1 90 ? 7.772 6.980 2.007 1.00 98.81 90 ILE A N 1
ATOM 707 C CA . ILE A 1 90 ? 8.708 6.500 0.990 1.00 98.81 90 ILE A CA 1
ATOM 708 C C . ILE A 1 90 ? 9.012 5.035 1.267 1.00 98.81 90 ILE A C 1
ATOM 710 O O . ILE A 1 90 ? 9.388 4.684 2.378 1.00 98.81 90 ILE A O 1
ATOM 714 N N . SER A 1 91 ? 8.887 4.185 0.256 1.00 98.81 91 SER A N 1
ATOM 715 C CA . SER A 1 91 ? 9.164 2.758 0.374 1.00 98.81 91 SER A CA 1
ATOM 716 C C . SER A 1 91 ? 10.657 2.477 0.539 1.00 98.81 91 SER A C 1
ATOM 718 O O . SER A 1 91 ? 11.042 1.751 1.450 1.00 98.81 91 SER A O 1
ATOM 720 N N . HIS A 1 92 ? 11.508 3.044 -0.323 1.00 98.62 92 HIS A N 1
ATOM 721 C CA . HIS A 1 92 ? 12.964 2.850 -0.330 1.00 98.62 92 HIS A CA 1
ATOM 722 C C . HIS A 1 92 ? 13.700 3.985 -1.066 1.00 98.62 92 HIS A C 1
ATOM 724 O O . HIS A 1 92 ? 13.088 4.896 -1.618 1.00 98.62 92 HIS A O 1
ATOM 730 N N . SER A 1 93 ? 15.036 3.941 -1.071 1.00 97.81 93 SER A N 1
ATOM 731 C CA . SER A 1 93 ? 15.896 5.057 -1.498 1.00 97.81 93 SER A CA 1
ATOM 732 C C . SER A 1 93 ? 16.065 5.241 -3.011 1.00 97.81 93 SER A C 1
ATOM 734 O O . SER A 1 93 ? 16.708 6.206 -3.432 1.00 97.81 93 SER A O 1
ATOM 736 N N . HIS A 1 94 ? 15.525 4.353 -3.852 1.00 98.38 94 HIS A N 1
ATOM 737 C CA . HIS A 1 94 ? 15.744 4.463 -5.292 1.00 98.38 94 HIS A CA 1
ATOM 738 C C . HIS A 1 94 ? 15.101 5.721 -5.891 1.00 98.38 94 HIS A C 1
ATOM 740 O O . HIS A 1 94 ? 14.085 6.247 -5.424 1.00 98.38 94 HIS A O 1
ATOM 746 N N . TYR A 1 95 ? 15.735 6.240 -6.941 1.00 98.19 95 TYR A N 1
ATOM 747 C CA . TYR A 1 95 ? 15.347 7.511 -7.549 1.00 98.19 95 TYR A CA 1
ATOM 748 C C . TYR A 1 95 ? 13.958 7.465 -8.190 1.00 98.19 95 TYR A C 1
ATOM 750 O O . TYR A 1 95 ? 13.224 8.443 -8.142 1.00 98.19 95 TYR A O 1
ATOM 758 N N . ASP A 1 96 ? 13.558 6.321 -8.727 1.00 98.25 96 ASP A N 1
ATOM 759 C CA . ASP A 1 96 ? 12.248 6.088 -9.328 1.00 98.25 96 ASP A CA 1
ATOM 760 C C . ASP A 1 96 ? 11.089 6.009 -8.322 1.00 98.25 96 ASP A C 1
ATOM 762 O O . ASP A 1 96 ? 9.925 5.946 -8.713 1.00 98.25 96 ASP A O 1
ATOM 766 N N . HIS A 1 97 ? 11.399 6.135 -7.031 1.00 98.56 97 HIS A N 1
ATOM 767 C CA . HIS A 1 97 ? 10.436 6.273 -5.940 1.00 98.56 97 HIS A CA 1
ATOM 768 C C . HIS A 1 97 ? 10.581 7.609 -5.188 1.00 98.56 97 HIS A C 1
ATOM 770 O O . HIS A 1 97 ? 9.631 8.077 -4.559 1.00 98.56 97 HIS A O 1
ATOM 776 N N . THR A 1 98 ? 11.742 8.265 -5.272 1.00 98.50 98 THR A N 1
ATOM 777 C CA . THR A 1 98 ? 12.080 9.476 -4.495 1.00 98.50 98 THR A CA 1
ATOM 778 C C . THR A 1 98 ? 12.252 10.742 -5.341 1.00 98.50 98 THR A C 1
ATOM 780 O O . THR A 1 98 ? 12.378 11.840 -4.793 1.00 98.50 98 THR A O 1
ATOM 783 N N . GLY A 1 99 ? 12.265 10.623 -6.669 1.00 98.12 99 GLY A N 1
ATOM 784 C CA . GLY A 1 99 ? 12.597 11.701 -7.598 1.00 98.12 99 GLY A CA 1
ATOM 785 C C . GLY A 1 99 ? 11.602 12.860 -7.592 1.00 98.12 99 GLY A C 1
ATOM 786 O O . GLY A 1 99 ? 11.986 14.001 -7.860 1.00 98.12 99 GLY A O 1
ATOM 787 N N . G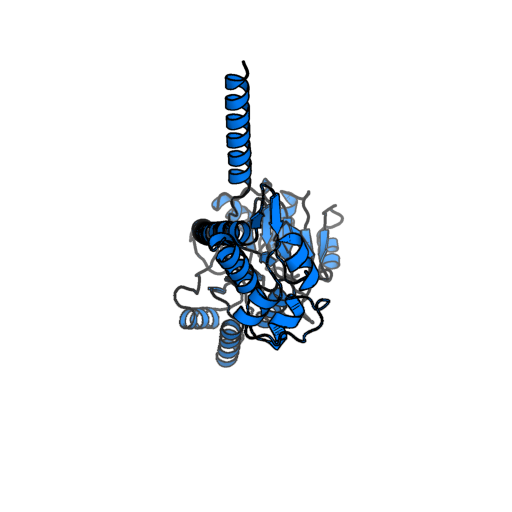LY A 1 100 ? 10.341 12.606 -7.230 1.00 98.25 100 GLY A N 1
ATOM 788 C CA . GLY A 1 100 ? 9.327 13.648 -7.071 1.00 98.25 100 GLY A CA 1
ATOM 789 C C . GLY A 1 100 ? 9.308 14.340 -5.706 1.00 98.25 100 GLY A C 1
ATOM 790 O O . GLY A 1 100 ? 8.740 15.428 -5.589 1.00 98.25 100 GLY A O 1
ATOM 791 N N . LEU A 1 101 ? 9.960 13.772 -4.686 1.00 98.38 101 LEU A N 1
ATOM 792 C CA . LEU A 1 101 ? 9.836 14.215 -3.295 1.00 98.38 101 LEU A CA 1
ATOM 793 C C . LEU A 1 101 ? 10.248 15.675 -3.087 1.00 98.38 101 LEU A C 1
ATOM 795 O O . LEU A 1 101 ? 9.540 16.431 -2.432 1.00 98.38 101 LEU A O 1
ATOM 799 N N . LEU A 1 102 ? 11.368 16.111 -3.669 1.00 97.00 102 LEU A N 1
ATOM 800 C CA . LEU A 1 102 ? 11.830 17.494 -3.498 1.00 97.00 102 LEU A CA 1
ATOM 801 C C . LEU A 1 102 ? 10.928 18.521 -4.186 1.00 97.00 102 LEU A C 1
ATOM 803 O O . LEU A 1 102 ? 10.910 19.670 -3.755 1.00 97.00 102 LEU A O 1
ATOM 807 N N . ALA A 1 103 ? 10.233 18.148 -5.264 1.00 97.50 103 ALA A N 1
ATOM 808 C CA . ALA A 1 103 ? 9.267 19.032 -5.911 1.00 97.50 103 ALA A CA 1
ATOM 809 C C . ALA A 1 103 ? 7.986 19.118 -5.079 1.00 97.50 103 ALA A C 1
ATOM 811 O O . ALA A 1 103 ? 7.511 20.214 -4.819 1.00 97.50 103 ALA A O 1
ATOM 812 N N . PHE A 1 104 ? 7.504 17.979 -4.578 1.00 98.25 104 PHE A N 1
ATOM 813 C CA . PHE A 1 104 ? 6.381 17.929 -3.650 1.00 98.25 104 PHE A CA 1
ATOM 814 C C . PHE A 1 104 ? 6.636 18.776 -2.389 1.00 98.25 104 PHE A C 1
ATOM 816 O O . PHE A 1 104 ? 5.829 19.634 -2.045 1.00 98.25 104 PHE A O 1
ATOM 823 N N . LEU A 1 105 ? 7.802 18.615 -1.751 1.00 97.06 105 LEU A N 1
ATOM 824 C CA . LEU A 1 105 ? 8.148 19.334 -0.518 1.00 97.06 105 LEU A CA 1
ATOM 825 C C . LEU A 1 105 ? 8.351 20.846 -0.704 1.00 97.06 105 LEU A C 1
ATOM 827 O O . LEU A 1 105 ? 8.426 21.569 0.286 1.00 97.06 105 LEU A O 1
ATOM 831 N N . LYS A 1 106 ? 8.457 21.344 -1.943 1.00 95.88 106 LYS A N 1
ATOM 832 C CA . LYS A 1 106 ? 8.410 22.792 -2.211 1.00 95.88 106 LYS A CA 1
ATOM 833 C C . LYS A 1 106 ? 6.990 23.347 -2.094 1.00 95.88 106 LYS A C 1
ATOM 835 O O . LYS A 1 106 ? 6.845 24.497 -1.703 1.00 95.88 106 LYS A O 1
ATOM 840 N N . GLU A 1 107 ? 5.983 22.537 -2.415 1.00 96.56 107 GLU A N 1
ATOM 841 C CA . GLU A 1 107 ? 4.564 22.913 -2.374 1.00 96.56 107 GLU A CA 1
ATOM 842 C C . GLU A 1 107 ? 3.945 22.693 -0.985 1.00 96.56 107 GLU A C 1
ATOM 844 O O . GLU A 1 107 ? 3.066 23.447 -0.568 1.00 96.56 107 GLU A O 1
ATOM 849 N N . LYS A 1 108 ? 4.396 21.660 -0.257 1.00 95.75 108 LYS A N 1
ATOM 850 C CA . LYS A 1 108 ? 3.943 21.349 1.107 1.00 95.75 108 LYS A CA 1
ATOM 851 C C . LYS A 1 108 ? 5.038 20.661 1.919 1.00 95.75 108 LYS A C 1
ATOM 853 O O . LYS A 1 108 ? 5.493 19.583 1.549 1.00 95.75 108 LYS A O 1
ATOM 858 N N . SER A 1 109 ? 5.459 21.268 3.028 1.00 94.12 109 SER A N 1
ATOM 859 C CA . SER A 1 109 ? 6.591 20.786 3.848 1.00 94.12 109 SER A CA 1
ATOM 860 C C . SER A 1 109 ? 6.273 20.589 5.332 1.00 94.12 109 SER A C 1
ATOM 862 O O . SER A 1 109 ? 7.057 19.970 6.050 1.00 94.12 109 SER A O 1
ATOM 864 N N . ASP A 1 110 ? 5.120 21.065 5.788 1.00 94.38 110 ASP A N 1
ATOM 865 C CA . ASP A 1 110 ? 4.625 21.033 7.164 1.00 94.38 110 ASP A CA 1
ATOM 866 C C . ASP A 1 110 ? 3.879 19.728 7.498 1.00 94.38 110 ASP A C 1
ATOM 868 O O . ASP A 1 110 ? 2.894 19.721 8.231 1.00 94.38 110 ASP A O 1
ATOM 872 N N . ILE A 1 111 ? 4.362 18.601 6.969 1.00 96.31 111 ILE A N 1
ATOM 873 C CA . ILE A 1 111 ? 3.786 17.268 7.190 1.00 96.31 111 ILE A CA 1
ATOM 874 C C . ILE A 1 111 ? 4.865 16.227 7.487 1.00 96.31 111 ILE A C 1
ATOM 876 O O . ILE A 1 111 ? 6.019 16.399 7.083 1.00 96.31 111 ILE A O 1
ATOM 880 N N . PRO A 1 112 ? 4.520 15.136 8.191 1.00 97.94 112 PRO A N 1
ATOM 881 C CA . PRO A 1 112 ? 5.439 14.029 8.401 1.00 97.94 112 PRO A CA 1
ATOM 882 C C . PRO A 1 112 ? 5.817 13.327 7.087 1.00 97.94 112 PRO A C 1
ATOM 884 O O . PRO A 1 112 ? 4.960 12.977 6.270 1.00 97.94 112 PRO A O 1
ATOM 887 N N . VAL A 1 113 ? 7.116 13.068 6.928 1.00 98.62 113 VAL A N 1
ATOM 888 C CA . VAL A 1 113 ? 7.689 12.252 5.851 1.00 98.62 113 VAL A CA 1
ATOM 889 C C . VAL A 1 113 ? 8.307 11.003 6.471 1.00 98.62 113 VAL A C 1
ATOM 891 O O . VAL A 1 113 ? 9.386 11.058 7.061 1.00 98.62 113 VAL A O 1
ATOM 894 N N . TYR A 1 114 ? 7.610 9.879 6.353 1.00 98.75 114 TYR A N 1
ATOM 895 C CA . TYR A 1 114 ? 8.065 8.576 6.826 1.00 98.75 114 TYR A CA 1
ATOM 896 C C . TYR A 1 114 ? 9.004 7.952 5.801 1.00 98.75 114 TYR A C 1
ATOM 898 O O . TYR A 1 114 ? 8.671 7.868 4.616 1.00 98.75 114 TYR A O 1
ATOM 906 N N . VAL A 1 115 ? 10.182 7.538 6.258 1.00 98.56 115 VAL A N 1
ATOM 907 C CA . VAL A 1 115 ? 11.208 6.926 5.409 1.00 98.56 115 VAL A CA 1
ATOM 908 C C . VAL A 1 115 ? 11.924 5.803 6.152 1.00 98.56 115 VAL A C 1
ATOM 910 O O . VAL A 1 115 ? 12.078 5.910 7.372 1.00 98.56 115 VAL A O 1
ATOM 913 N N . PRO A 1 116 ? 12.495 4.808 5.450 1.00 98.56 116 PRO A N 1
ATOM 914 C CA . PRO A 1 116 ? 13.429 3.872 6.054 1.00 98.56 116 PRO A CA 1
ATOM 915 C C . PRO A 1 116 ? 14.537 4.622 6.799 1.00 98.56 116 PRO A C 1
ATOM 917 O O . PRO A 1 116 ? 15.162 5.539 6.258 1.00 98.56 116 PRO A O 1
ATOM 920 N N . SER A 1 117 ? 14.809 4.228 8.040 1.00 98.19 117 SER A N 1
ATOM 921 C CA . SER A 1 117 ? 15.909 4.765 8.854 1.00 98.19 117 SER A CA 1
ATOM 922 C C . SER A 1 117 ? 17.266 4.708 8.144 1.00 98.19 117 SER A C 1
ATOM 924 O O . SER A 1 117 ? 18.113 5.563 8.371 1.00 98.19 117 SER A O 1
ATOM 926 N N . SER A 1 118 ? 17.489 3.729 7.269 1.00 97.56 118 SER A N 1
ATOM 927 C CA . SER A 1 118 ? 18.691 3.599 6.450 1.00 97.56 118 SER A CA 1
ATOM 928 C C . SER A 1 118 ? 18.760 4.621 5.314 1.00 97.56 118 SER A C 1
ATOM 930 O O . SER A 1 118 ? 19.848 4.894 4.817 1.00 97.56 118 SER A O 1
ATOM 932 N N . PHE A 1 119 ? 17.616 5.155 4.873 1.00 97.31 119 PHE A N 1
ATOM 933 C CA . PHE A 1 119 ? 17.538 6.188 3.838 1.00 97.31 119 PHE A CA 1
ATOM 934 C C . PHE A 1 119 ? 17.605 7.606 4.424 1.00 97.31 119 PHE A C 1
ATOM 936 O O . PHE A 1 119 ? 18.076 8.525 3.752 1.00 97.31 119 PHE A O 1
ATOM 943 N N . GLU A 1 120 ? 17.189 7.792 5.678 1.00 96.38 120 GLU A N 1
ATOM 944 C CA . GLU A 1 120 ? 17.135 9.105 6.333 1.00 96.38 120 GLU A CA 1
ATOM 945 C C . GLU A 1 120 ? 18.430 9.936 6.182 1.00 96.38 120 GLU A C 1
ATOM 947 O O . GLU A 1 120 ? 18.323 11.074 5.713 1.00 96.38 120 GLU A O 1
ATOM 952 N N . PRO A 1 121 ? 19.650 9.397 6.406 1.00 95.62 121 PRO A N 1
ATOM 953 C CA . PRO A 1 121 ? 20.872 10.194 6.283 1.00 95.62 121 PRO A CA 1
ATOM 954 C C . PRO A 1 121 ? 21.141 10.691 4.856 1.00 95.62 121 PRO A C 1
ATOM 956 O O . PRO A 1 121 ? 21.696 11.774 4.655 1.00 95.62 121 PRO A O 1
ATOM 959 N N . GLU A 1 122 ? 20.773 9.904 3.842 1.00 95.38 122 GLU A N 1
ATOM 960 C CA . GLU A 1 122 ? 20.891 10.304 2.438 1.00 95.38 122 GLU A CA 1
ATOM 961 C C . GLU A 1 122 ? 19.868 11.395 2.102 1.00 95.38 122 GLU A C 1
ATOM 963 O O . GLU A 1 122 ? 20.204 12.390 1.450 1.00 95.38 122 GLU A O 1
ATOM 968 N N . LEU A 1 123 ? 18.632 11.244 2.583 1.00 95.00 123 LEU A N 1
ATOM 969 C CA . LEU A 1 123 ? 17.581 12.230 2.375 1.00 95.00 123 LEU A CA 1
ATOM 970 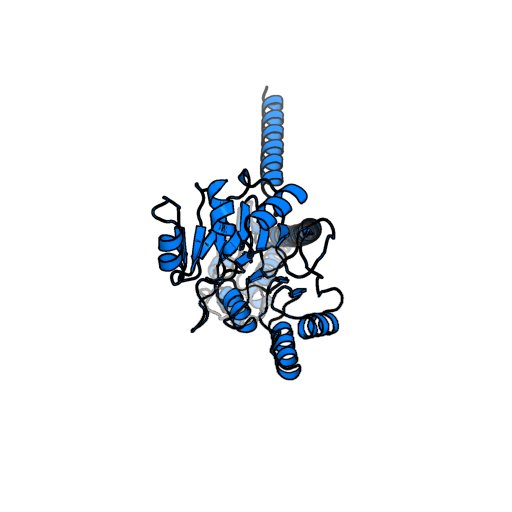C C . LEU A 1 123 ? 17.928 13.576 3.026 1.00 95.00 123 LEU A C 1
ATOM 972 O O . LEU A 1 123 ? 17.790 14.612 2.373 1.00 95.00 123 LEU A O 1
ATOM 976 N N . GLN A 1 124 ? 18.456 13.581 4.253 1.00 93.69 124 GLN A N 1
ATOM 977 C CA . GLN A 1 124 ? 18.900 14.808 4.928 1.00 93.69 124 GLN A CA 1
ATOM 978 C C . GLN A 1 124 ? 19.937 15.579 4.101 1.00 93.69 124 GLN A C 1
ATOM 980 O O . GLN A 1 124 ? 19.832 16.797 3.932 1.00 93.69 124 GLN A O 1
ATOM 985 N N . LYS A 1 125 ? 20.906 14.871 3.500 1.00 93.62 125 LYS A N 1
ATOM 986 C CA . LYS A 1 125 ? 21.893 15.484 2.594 1.00 93.62 125 LYS A CA 1
ATOM 987 C C . LYS A 1 125 ? 21.217 16.124 1.379 1.00 93.62 125 LYS A C 1
ATOM 989 O O . LYS A 1 125 ? 21.554 17.253 1.017 1.00 93.62 125 LYS A O 1
ATOM 994 N N . LYS A 1 126 ? 20.233 15.447 0.771 1.00 92.56 126 LYS A N 1
ATOM 995 C CA . LYS A 1 126 ? 19.460 15.978 -0.372 1.00 92.56 126 LYS A CA 1
ATOM 996 C C . LYS A 1 126 ? 18.626 17.208 -0.000 1.00 92.56 126 LYS A C 1
ATOM 998 O O . LYS A 1 126 ? 18.436 18.089 -0.839 1.00 92.56 126 LYS A O 1
ATOM 1003 N N . LEU A 1 127 ? 18.158 17.294 1.243 1.00 92.19 127 LEU A N 1
ATOM 1004 C CA . LEU A 1 127 ? 17.361 18.415 1.740 1.00 92.19 127 LEU A CA 1
ATOM 1005 C C . LEU A 1 127 ? 18.176 19.681 2.036 1.00 92.19 127 LEU A C 1
ATOM 1007 O O . LEU A 1 127 ? 17.572 20.742 2.185 1.00 92.19 127 LEU A O 1
ATOM 1011 N N . LYS A 1 128 ? 19.516 19.610 2.071 1.00 89.44 128 LYS A N 1
ATOM 1012 C CA . LYS A 1 128 ? 20.422 20.768 2.235 1.00 89.44 128 LYS A CA 1
ATOM 1013 C C . LYS A 1 128 ? 20.038 21.686 3.413 1.00 89.44 128 LYS A C 1
ATOM 1015 O O . LYS A 1 128 ? 20.039 22.906 3.277 1.00 89.44 128 LYS A O 1
ATOM 1020 N N . GLY A 1 129 ? 19.667 21.102 4.554 1.00 81.88 129 GLY A N 1
ATOM 1021 C CA . GLY A 1 129 ? 19.324 21.846 5.775 1.00 81.88 129 GLY A CA 1
ATOM 1022 C C . GLY A 1 129 ? 17.895 22.401 5.838 1.00 81.88 129 GLY A C 1
ATOM 1023 O O . GLY A 1 129 ? 17.570 23.127 6.777 1.00 81.88 129 GLY A O 1
ATOM 1024 N N . ARG A 1 130 ? 17.017 22.065 4.881 1.00 87.69 130 ARG A N 1
ATOM 1025 C CA . ARG A 1 130 ? 15.579 22.362 5.001 1.00 87.69 130 ARG A CA 1
ATOM 1026 C C . ARG A 1 130 ? 14.998 21.643 6.218 1.00 87.69 130 ARG A C 1
ATOM 1028 O O . ARG A 1 130 ? 15.183 20.439 6.372 1.00 87.69 130 ARG A O 1
ATOM 1035 N N . LYS A 1 131 ? 14.251 22.376 7.045 1.00 89.31 131 LYS A N 1
ATOM 1036 C CA . LYS A 1 131 ? 13.526 21.817 8.192 1.00 89.31 131 LYS A CA 1
ATOM 1037 C C . LYS A 1 131 ? 12.288 21.065 7.700 1.00 89.31 131 LYS A C 1
ATOM 1039 O O . LYS A 1 131 ? 11.224 21.655 7.571 1.00 89.31 131 LYS A O 1
ATOM 1044 N N . ILE A 1 132 ? 12.457 19.781 7.397 1.00 95.69 132 ILE A N 1
ATOM 1045 C CA . ILE A 1 132 ? 11.373 18.845 7.076 1.00 95.69 132 ILE A CA 1
ATOM 1046 C C . ILE A 1 132 ? 11.171 17.915 8.269 1.00 95.69 132 ILE A C 1
ATOM 1048 O O . ILE A 1 132 ? 12.145 17.451 8.863 1.00 95.69 132 ILE A O 1
ATOM 1052 N N . ASN A 1 133 ? 9.917 17.623 8.610 1.00 96.38 133 ASN A N 1
ATOM 1053 C CA . ASN A 1 133 ? 9.583 16.645 9.640 1.00 96.38 133 ASN A CA 1
ATOM 1054 C C . ASN A 1 133 ? 9.791 15.213 9.111 1.00 96.38 133 ASN A C 1
ATOM 1056 O O . ASN A 1 133 ? 8.845 14.556 8.676 1.00 96.38 133 ASN A O 1
ATOM 1060 N N . ILE A 1 134 ? 11.041 14.748 9.094 1.00 97.56 134 ILE A N 1
ATOM 1061 C CA . ILE A 1 134 ? 11.372 13.374 8.703 1.00 97.56 134 ILE A CA 1
ATOM 1062 C C . ILE A 1 134 ? 11.187 12.443 9.899 1.00 97.56 134 ILE A C 1
ATOM 1064 O O . ILE A 1 134 ? 11.740 12.679 10.972 1.00 97.56 134 ILE A O 1
ATOM 1068 N N . ILE A 1 135 ? 10.453 11.354 9.687 1.00 98.12 135 ILE A N 1
ATOM 1069 C CA . ILE A 1 135 ? 10.241 10.304 10.678 1.00 98.12 135 ILE A CA 1
ATOM 1070 C C . ILE A 1 135 ? 10.950 9.035 10.190 1.00 98.12 135 ILE A C 1
ATOM 1072 O O . ILE A 1 135 ? 10.418 8.336 9.324 1.00 98.12 135 ILE A O 1
ATOM 1076 N N . PRO A 1 136 ? 12.146 8.716 10.718 1.00 98.19 136 PRO A N 1
ATOM 1077 C CA . PRO A 1 136 ? 12.842 7.487 10.367 1.00 98.19 136 PRO A CA 1
ATOM 1078 C C . PRO A 1 136 ? 12.095 6.271 10.924 1.00 98.19 136 PRO A C 1
ATOM 1080 O O . PRO A 1 136 ? 11.798 6.178 12.118 1.00 98.19 136 PRO A O 1
ATOM 1083 N N . VAL A 1 137 ? 11.817 5.307 10.055 1.00 98.25 137 VAL A N 1
ATOM 1084 C CA . VAL A 1 137 ? 11.100 4.078 10.374 1.00 98.25 137 VAL A CA 1
ATOM 1085 C C . VAL A 1 137 ? 12.080 2.918 10.352 1.00 98.25 137 VAL A C 1
ATOM 1087 O O . VAL A 1 137 ? 12.761 2.682 9.361 1.00 98.25 137 VAL A O 1
ATOM 1090 N N . LYS A 1 138 ? 12.196 2.196 11.468 1.00 98.00 138 LYS A N 1
ATOM 1091 C CA . LYS A 1 138 ? 13.028 0.980 11.567 1.00 98.00 138 LYS A CA 1
ATOM 1092 C C . LYS A 1 138 ? 12.200 -0.266 11.841 1.00 98.00 138 LYS A C 1
ATOM 1094 O O . LYS A 1 138 ? 12.501 -1.350 11.359 1.00 98.00 138 LYS A O 1
ATOM 1099 N N . LYS A 1 139 ? 11.160 -0.109 12.655 1.00 98.25 139 LYS A N 1
ATOM 1100 C CA . LYS A 1 139 ? 10.224 -1.154 13.078 1.00 98.25 139 LYS A CA 1
ATOM 1101 C C . LYS A 1 139 ? 8.820 -0.783 12.599 1.00 98.25 139 LYS A C 1
ATOM 1103 O O . LYS A 1 139 ? 8.617 0.384 12.270 1.00 98.25 139 LYS A O 1
ATOM 1108 N N . PRO A 1 140 ? 7.863 -1.727 12.594 1.00 98.25 140 PRO A N 1
ATOM 1109 C CA . PRO A 1 140 ? 6.477 -1.400 12.301 1.00 98.25 140 PRO A CA 1
ATOM 1110 C C . PRO A 1 140 ? 5.981 -0.248 13.173 1.00 98.25 140 PRO A C 1
ATOM 1112 O O . PRO A 1 140 ? 6.145 -0.279 14.396 1.00 98.25 140 PRO A O 1
ATOM 1115 N N . ILE A 1 141 ? 5.359 0.745 12.547 1.00 96.25 141 ILE A N 1
ATOM 1116 C CA . ILE A 1 141 ? 4.707 1.855 13.239 1.00 96.25 141 ILE A CA 1
ATOM 1117 C C . ILE A 1 141 ? 3.286 2.022 12.725 1.00 96.25 141 ILE A C 1
ATOM 1119 O O . ILE A 1 141 ? 2.972 1.706 11.579 1.00 96.25 141 ILE A O 1
ATOM 1123 N N . LYS A 1 142 ? 2.424 2.550 13.588 1.00 97.12 142 LYS A N 1
ATOM 1124 C CA . LYS A 1 142 ? 1.092 3.012 13.222 1.00 97.12 142 LYS A CA 1
ATOM 1125 C C . LYS A 1 142 ? 1.178 4.502 12.899 1.00 97.12 142 LYS A C 1
ATOM 1127 O O . LYS A 1 142 ? 1.461 5.280 13.805 1.00 97.12 142 LYS A O 1
ATOM 1132 N N . ILE A 1 143 ? 0.944 4.886 11.645 1.00 93.81 143 ILE A N 1
ATOM 1133 C CA . ILE A 1 143 ? 1.007 6.297 11.220 1.00 93.81 143 ILE A CA 1
ATOM 1134 C C . ILE A 1 143 ? -0.332 7.011 11.435 1.00 93.81 143 ILE A C 1
ATOM 1136 O O . ILE A 1 143 ? -0.358 8.145 11.892 1.00 93.81 143 ILE A O 1
ATOM 1140 N N . PHE A 1 144 ? -1.448 6.306 11.221 1.00 93.88 144 PHE A N 1
ATOM 1141 C CA . PHE A 1 144 ? -2.805 6.791 11.489 1.00 93.88 144 PHE A CA 1
ATOM 1142 C C . PHE A 1 144 ? -3.687 5.666 12.035 1.00 93.88 144 PHE A C 1
ATOM 1144 O O . PHE A 1 144 ? -3.285 4.502 12.137 1.00 93.88 144 PHE A O 1
ATOM 1151 N N . LYS A 1 145 ? -4.935 5.981 12.399 1.00 87.44 145 LYS A N 1
ATOM 1152 C CA . LYS A 1 145 ? -5.911 4.951 12.772 1.00 87.44 145 LYS A CA 1
ATOM 1153 C C . LYS A 1 145 ? -6.085 3.973 11.602 1.00 87.44 145 LYS A C 1
ATOM 1155 O O . LYS A 1 145 ? -6.512 4.373 10.526 1.00 87.44 145 LYS A O 1
ATOM 1160 N N . TYR A 1 146 ? -5.768 2.700 11.844 1.00 94.56 146 TYR A N 1
ATOM 1161 C CA . TYR A 1 146 ? -5.817 1.617 10.856 1.00 94.56 146 TYR A CA 1
ATOM 1162 C C . TYR A 1 146 ? -4.796 1.709 9.708 1.00 94.56 146 TYR A C 1
ATOM 1164 O O . TYR A 1 146 ? -4.926 0.977 8.732 1.00 94.56 146 TYR A O 1
ATOM 1172 N N . VAL A 1 147 ? -3.773 2.561 9.819 1.00 97.56 147 VAL A N 1
ATOM 1173 C CA . VAL A 1 147 ? -2.695 2.654 8.825 1.00 97.56 147 VAL A CA 1
ATOM 1174 C C . VAL A 1 147 ? -1.351 2.424 9.490 1.00 97.56 147 VAL A C 1
ATOM 1176 O O . VAL A 1 147 ? -1.011 3.087 10.473 1.00 97.56 147 VAL A O 1
ATOM 1179 N N . TYR A 1 148 ? -0.584 1.500 8.930 1.00 98.50 148 TYR A N 1
ATOM 1180 C CA . TYR A 1 148 ? 0.687 1.046 9.470 1.00 98.50 148 TYR A CA 1
ATOM 1181 C C . TYR A 1 148 ? 1.731 0.969 8.367 1.00 98.50 148 TYR A C 1
ATOM 1183 O O . TYR A 1 148 ? 1.386 0.828 7.195 1.00 98.50 148 TYR A O 1
ATOM 1191 N N . THR A 1 149 ? 3.001 0.987 8.746 1.00 98.44 149 THR A N 1
ATOM 1192 C CA . THR A 1 149 ? 4.082 0.549 7.863 1.00 98.44 149 THR A CA 1
ATOM 1193 C C . THR A 1 149 ? 4.712 -0.732 8.399 1.00 98.44 149 THR A C 1
ATOM 1195 O O . THR A 1 149 ? 4.628 -1.035 9.594 1.00 98.44 149 THR A O 1
ATOM 1198 N N . THR A 1 150 ? 5.339 -1.520 7.525 1.00 98.62 150 THR A N 1
ATOM 1199 C CA . THR A 1 150 ? 6.061 -2.741 7.926 1.00 98.62 150 THR A CA 1
ATOM 1200 C C . THR A 1 150 ? 7.329 -2.460 8.731 1.00 98.62 150 THR A C 1
ATOM 1202 O O . THR A 1 150 ? 7.896 -3.384 9.317 1.00 98.62 150 THR A O 1
ATOM 1205 N N . GLY A 1 151 ? 7.803 -1.211 8.729 1.00 98.12 151 GLY A N 1
ATOM 1206 C CA . GLY A 1 151 ? 9.202 -0.903 8.983 1.00 98.12 151 GLY A CA 1
ATOM 1207 C C . GLY A 1 151 ? 10.130 -1.515 7.936 1.00 98.12 151 GLY A C 1
ATOM 1208 O O . GLY A 1 151 ? 9.678 -2.070 6.930 1.00 98.12 151 GLY A O 1
ATOM 1209 N N .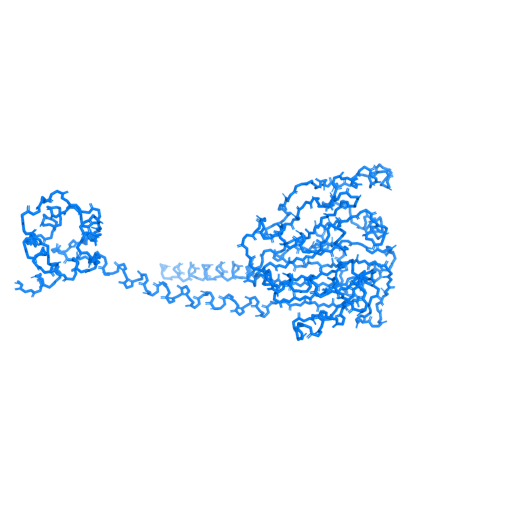 GLU A 1 152 ? 11.431 -1.417 8.193 1.00 97.25 152 GLU A N 1
ATOM 1210 C CA . GLU A 1 152 ? 12.454 -1.869 7.257 1.00 97.25 152 GLU A CA 1
ATOM 1211 C C . GLU A 1 152 ? 12.505 -3.385 7.136 1.00 97.25 152 GLU A C 1
ATOM 1213 O O . GLU A 1 152 ? 12.685 -4.123 8.110 1.00 97.25 152 GLU A O 1
ATOM 1218 N N . LEU A 1 153 ? 12.454 -3.841 5.895 1.00 98.00 153 LEU A N 1
ATOM 1219 C CA . LEU A 1 153 ? 12.703 -5.212 5.497 1.00 98.00 153 LEU A CA 1
ATOM 1220 C C . LEU A 1 153 ? 13.812 -5.249 4.445 1.00 98.00 153 LEU A C 1
ATOM 1222 O O . LEU A 1 153 ? 14.056 -4.270 3.752 1.00 98.00 153 LEU A O 1
ATOM 1226 N N . GLY A 1 154 ? 14.459 -6.405 4.301 1.00 95.69 154 GLY A N 1
ATOM 1227 C CA . GLY A 1 154 ? 15.527 -6.626 3.317 1.00 95.69 154 GLY A CA 1
ATOM 1228 C C . GLY A 1 154 ? 16.920 -6.447 3.906 1.00 95.69 154 GLY A C 1
ATOM 1229 O O . GLY A 1 154 ? 17.057 -5.988 5.036 1.00 95.69 154 GLY A O 1
ATOM 1230 N N . ASP A 1 155 ? 17.947 -6.845 3.157 1.00 90.38 155 ASP A N 1
ATOM 1231 C CA . ASP A 1 155 ? 19.346 -6.793 3.604 1.00 90.38 155 ASP A CA 1
ATOM 1232 C C . ASP A 1 155 ? 20.133 -5.734 2.833 1.00 90.38 155 ASP A C 1
ATOM 1234 O O . ASP A 1 155 ? 20.641 -4.795 3.440 1.00 90.38 155 ASP A O 1
ATOM 1238 N N . ARG A 1 156 ? 20.169 -5.851 1.497 1.00 91.69 156 ARG A N 1
ATOM 1239 C CA . ARG A 1 156 ? 20.861 -4.909 0.601 1.00 91.69 156 ARG A CA 1
ATOM 1240 C C . ARG A 1 156 ? 20.087 -3.609 0.412 1.00 91.69 156 ARG A C 1
ATOM 1242 O O . ARG A 1 156 ? 20.638 -2.535 0.611 1.00 91.69 156 ARG A O 1
ATOM 1249 N N . ILE A 1 157 ? 18.820 -3.725 0.023 1.00 95.25 157 ILE A N 1
ATOM 1250 C CA . ILE A 1 157 ? 17.904 -2.594 -0.113 1.00 95.25 157 ILE A CA 1
ATOM 1251 C C . ILE A 1 157 ? 16.886 -2.737 1.005 1.00 95.25 157 ILE A C 1
ATOM 1253 O O . ILE A 1 157 ? 16.168 -3.738 1.071 1.00 95.25 157 ILE A O 1
ATOM 1257 N N . LYS A 1 158 ? 16.894 -1.762 1.914 1.00 97.75 158 LYS A N 1
ATOM 1258 C CA . LYS A 1 158 ? 15.899 -1.659 2.974 1.00 97.75 158 LYS A CA 1
ATOM 1259 C C . LYS A 1 158 ? 14.657 -1.001 2.399 1.00 97.75 158 LYS A C 1
ATOM 1261 O O . LYS A 1 158 ? 14.751 0.052 1.772 1.00 97.75 158 LYS A O 1
ATOM 1266 N N . GLU A 1 159 ? 13.519 -1.642 2.607 1.00 98.06 159 GLU A N 1
ATOM 1267 C CA . GLU A 1 159 ? 12.236 -1.186 2.092 1.00 98.06 159 GLU A CA 1
ATOM 1268 C C . GLU A 1 159 ? 11.150 -1.335 3.155 1.00 98.06 159 GLU A C 1
ATOM 1270 O O . GLU A 1 159 ? 11.120 -2.332 3.882 1.00 98.06 159 GLU A O 1
ATOM 1275 N N . GLU A 1 160 ? 10.247 -0.361 3.221 1.00 98.69 160 GLU A N 1
ATOM 1276 C CA . GLU A 1 160 ? 8.991 -0.458 3.956 1.00 98.69 160 GLU A CA 1
ATOM 1277 C C . GLU A 1 160 ? 7.780 -0.478 3.015 1.00 98.69 160 GLU A C 1
ATOM 1279 O O . GLU A 1 160 ? 7.822 -0.047 1.863 1.00 98.69 160 GLU A O 1
ATOM 1284 N N . SER A 1 161 ? 6.676 -1.037 3.500 1.00 98.81 161 SER A N 1
ATOM 1285 C CA . SER A 1 161 ? 5.403 -1.125 2.784 1.00 98.81 161 SER A CA 1
ATOM 1286 C C . SER A 1 161 ? 4.270 -0.617 3.661 1.00 98.81 161 SER A C 1
ATOM 1288 O O . SER A 1 161 ? 4.326 -0.732 4.888 1.00 98.81 161 SER A O 1
ATOM 1290 N N . LEU A 1 162 ? 3.229 -0.076 3.033 1.00 98.75 162 LEU A N 1
ATOM 1291 C CA . LEU A 1 162 ? 2.043 0.423 3.718 1.00 98.75 162 LEU A CA 1
ATOM 1292 C C . LEU A 1 162 ? 1.040 -0.715 3.935 1.00 98.75 162 LEU A C 1
ATOM 1294 O O . LEU A 1 162 ? 0.800 -1.524 3.039 1.00 98.75 162 LEU A O 1
ATOM 1298 N N . ILE A 1 163 ? 0.428 -0.760 5.115 1.00 98.81 163 ILE A N 1
ATOM 1299 C CA . ILE A 1 163 ? -0.626 -1.707 5.482 1.00 98.81 163 ILE A CA 1
ATOM 1300 C C . ILE A 1 163 ? -1.851 -0.906 5.917 1.00 98.81 163 ILE A C 1
ATOM 1302 O O . ILE A 1 163 ? -1.792 -0.137 6.880 1.00 98.81 163 ILE A O 1
ATOM 1306 N N . LEU A 1 164 ? -2.973 -1.113 5.234 1.00 98.44 164 LEU A N 1
ATOM 1307 C CA . LEU A 1 164 ? -4.276 -0.581 5.621 1.00 98.44 164 LEU A CA 1
ATOM 1308 C C . LEU A 1 164 ? -5.093 -1.705 6.254 1.00 98.44 164 LEU A C 1
ATOM 1310 O O . LEU A 1 164 ? -5.383 -2.714 5.609 1.00 98.44 164 LEU A O 1
ATOM 1314 N N . ASP A 1 165 ? -5.480 -1.520 7.510 1.00 95.69 165 ASP A N 1
ATOM 1315 C CA . ASP A 1 165 ? -6.363 -2.428 8.231 1.00 95.69 165 ASP A CA 1
ATOM 1316 C C . ASP A 1 165 ? -7.832 -2.096 7.923 1.00 95.69 165 ASP A C 1
ATOM 1318 O O . ASP A 1 165 ? -8.450 -1.244 8.564 1.00 95.69 165 ASP A O 1
ATOM 1322 N N . THR A 1 166 ? -8.395 -2.734 6.897 1.00 93.81 166 THR A N 1
ATOM 1323 C CA . THR A 1 166 ? -9.749 -2.423 6.418 1.00 93.81 166 THR A CA 1
ATOM 1324 C C . THR A 1 166 ? -10.791 -3.429 6.915 1.00 93.81 166 THR A C 1
ATOM 1326 O O . THR A 1 166 ? -10.472 -4.510 7.415 1.00 93.81 166 THR A O 1
ATOM 1329 N N . GLY A 1 167 ? -12.074 -3.100 6.731 1.00 85.75 167 GLY A N 1
ATOM 1330 C CA . GLY A 1 167 ? -13.167 -4.050 6.960 1.00 85.75 167 GLY A CA 1
ATOM 1331 C C . GLY A 1 167 ? -13.165 -5.243 5.994 1.00 85.75 167 GLY A C 1
ATOM 1332 O O . GLY A 1 167 ? -13.751 -6.269 6.314 1.00 85.75 167 GLY A O 1
ATOM 1333 N N . LEU A 1 168 ? -12.496 -5.133 4.840 1.00 87.69 168 LEU A N 1
ATOM 1334 C CA . LEU A 1 168 ? -12.391 -6.199 3.834 1.00 87.69 168 LEU A CA 1
ATOM 1335 C C . LEU A 1 168 ? -11.249 -7.187 4.125 1.00 87.69 168 LEU A C 1
ATOM 1337 O O . LEU A 1 168 ? -11.191 -8.245 3.506 1.00 87.69 168 LEU A O 1
ATOM 1341 N N . GLY A 1 169 ? -10.336 -6.827 5.031 1.00 92.75 169 GLY A N 1
ATOM 1342 C CA . GLY A 1 169 ? -9.022 -7.446 5.199 1.00 92.75 169 GLY A CA 1
ATOM 1343 C C . GLY A 1 169 ? -7.897 -6.433 4.970 1.00 92.75 169 GLY A C 1
ATOM 1344 O O . GLY A 1 169 ? -8.141 -5.238 4.774 1.00 92.75 169 GLY A O 1
ATOM 1345 N N . LEU A 1 170 ? -6.652 -6.894 5.005 1.00 98.12 170 LEU A N 1
ATOM 1346 C CA . LEU A 1 170 ? -5.490 -6.034 4.806 1.00 98.12 170 LEU A CA 1
ATOM 1347 C C . LEU A 1 170 ? -5.367 -5.606 3.344 1.00 98.12 170 LEU A C 1
ATOM 1349 O O . LEU A 1 170 ? -5.458 -6.435 2.435 1.00 98.12 170 LEU A O 1
ATOM 1353 N N . VAL A 1 171 ? -5.100 -4.321 3.130 1.00 98.81 171 VAL A N 1
ATOM 1354 C CA . VAL A 1 171 ? -4.570 -3.820 1.859 1.00 98.81 171 VAL A CA 1
ATOM 1355 C C . VAL A 1 171 ? -3.094 -3.514 2.059 1.00 98.81 171 VAL A C 1
ATOM 1357 O O . VAL A 1 171 ? -2.748 -2.697 2.909 1.00 98.81 171 VAL A O 1
ATOM 1360 N N . VAL A 1 172 ? -2.230 -4.180 1.300 1.00 98.88 172 VAL A N 1
ATOM 1361 C CA . VAL A 1 172 ? -0.775 -4.021 1.369 1.00 98.88 172 VAL A CA 1
ATOM 1362 C C . VAL A 1 172 ? -0.287 -3.327 0.101 1.00 98.88 172 VAL A C 1
ATOM 1364 O O . VAL A 1 172 ? -0.567 -3.788 -1.007 1.00 98.88 172 VAL A O 1
ATOM 1367 N N . ILE A 1 173 ? 0.438 -2.222 0.268 1.00 98.94 173 ILE A N 1
ATOM 1368 C CA . ILE A 1 173 ? 0.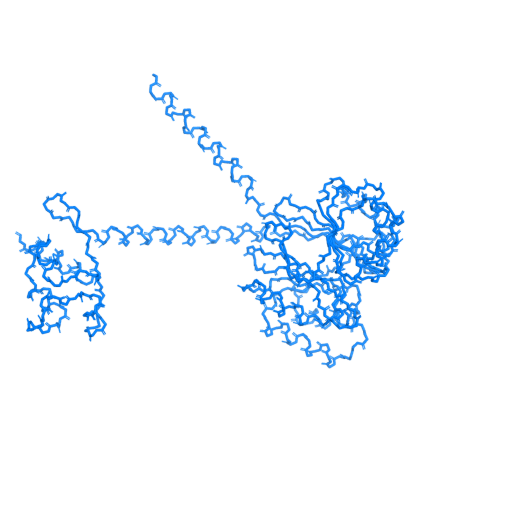999 -1.421 -0.824 1.00 98.94 173 ILE A CA 1
ATOM 1369 C C . ILE A 1 173 ? 2.519 -1.427 -0.704 1.00 98.94 173 ILE A C 1
ATOM 1371 O O . ILE A 1 173 ? 3.061 -1.097 0.350 1.00 98.94 173 ILE A O 1
ATOM 1375 N N . THR A 1 174 ? 3.200 -1.798 -1.782 1.00 98.75 174 THR A N 1
ATOM 1376 C CA . THR A 1 174 ? 4.665 -1.890 -1.850 1.00 98.75 174 THR A CA 1
ATOM 1377 C C . THR A 1 174 ? 5.213 -1.008 -2.971 1.00 98.75 174 THR A C 1
ATOM 1379 O O . THR A 1 174 ? 4.512 -0.742 -3.948 1.00 98.75 174 THR A O 1
ATOM 1382 N N . GLY A 1 175 ? 6.454 -0.534 -2.827 1.00 98.31 175 GLY A N 1
ATOM 1383 C CA . GLY A 1 175 ? 7.139 0.202 -3.886 1.00 98.31 175 GLY A CA 1
ATOM 1384 C C . GLY A 1 175 ? 7.679 -0.757 -4.939 1.00 98.31 175 GLY A C 1
ATOM 1385 O O . GLY A 1 175 ? 7.161 -0.816 -6.054 1.00 98.31 175 GLY A O 1
ATOM 1386 N N . CYS A 1 176 ? 8.706 -1.524 -4.567 1.00 98.19 176 CYS A N 1
ATOM 1387 C CA . CYS A 1 176 ? 9.337 -2.520 -5.435 1.00 98.19 176 CYS A CA 1
ATOM 1388 C C . CYS A 1 176 ? 9.278 -3.941 -4.868 1.00 98.19 176 CYS A C 1
ATOM 1390 O O . CYS A 1 176 ? 9.325 -4.888 -5.639 1.00 98.19 176 CYS A O 1
ATOM 1392 N N . ALA A 1 177 ? 9.176 -4.120 -3.557 1.00 98.06 177 ALA A N 1
ATOM 1393 C CA . ALA A 1 177 ? 9.312 -5.400 -2.878 1.00 98.06 177 ALA A CA 1
ATOM 1394 C C . ALA A 1 177 ? 10.697 -6.060 -3.028 1.00 98.06 177 ALA A C 1
ATOM 1396 O O . ALA A 1 177 ? 10.786 -7.288 -3.139 1.00 98.06 177 ALA A O 1
ATOM 1397 N N . HIS A 1 178 ? 11.789 -5.285 -2.944 1.00 98.12 178 HIS A N 1
ATOM 1398 C CA . HIS A 1 178 ? 13.170 -5.811 -2.931 1.00 98.12 178 HIS A CA 1
ATOM 1399 C C . HIS A 1 178 ? 13.413 -6.925 -1.896 1.00 98.12 178 HIS A C 1
ATOM 1401 O O . HIS A 1 178 ? 14.112 -7.890 -2.212 1.00 98.12 178 HIS A O 1
ATOM 1407 N N . PRO A 1 179 ? 12.824 -6.884 -0.679 1.00 97.69 179 PRO A N 1
ATOM 1408 C CA . PRO A 1 179 ? 12.945 -7.971 0.299 1.00 97.69 179 PRO A CA 1
ATOM 1409 C C . PRO A 1 179 ? 12.252 -9.281 -0.113 1.00 97.69 179 PRO A C 1
ATOM 1411 O O . PRO A 1 179 ? 12.373 -10.285 0.594 1.00 97.69 179 PRO A O 1
ATOM 1414 N N . GLY A 1 180 ? 11.498 -9.265 -1.214 1.00 98.38 180 GLY A N 1
ATOM 1415 C CA . GLY A 1 180 ? 10.617 -10.325 -1.677 1.00 98.38 180 GLY A CA 1
ATOM 1416 C C . GLY A 1 180 ? 9.179 -10.095 -1.219 1.00 98.38 180 GLY A C 1
ATOM 1417 O O . GLY A 1 180 ? 8.887 -10.051 -0.024 1.00 98.38 180 GLY A O 1
ATOM 1418 N N . ILE A 1 181 ? 8.251 -10.023 -2.173 1.00 98.69 181 ILE A N 1
ATOM 1419 C CA . ILE A 1 181 ? 6.846 -9.712 -1.887 1.00 98.69 181 ILE A CA 1
ATOM 1420 C C . ILE A 1 181 ? 6.200 -10.696 -0.894 1.00 98.69 181 ILE A C 1
ATOM 1422 O O . ILE A 1 181 ? 5.540 -10.271 0.045 1.00 98.69 181 ILE A O 1
ATOM 1426 N N . VAL A 1 182 ? 6.494 -11.999 -0.975 1.00 98.69 182 VAL A N 1
ATOM 1427 C CA . VAL A 1 182 ? 5.989 -13.005 -0.014 1.00 98.69 182 VAL A CA 1
ATOM 1428 C C . VAL A 1 182 ? 6.455 -12.715 1.421 1.00 98.69 182 VAL A C 1
ATOM 1430 O O . VAL A 1 182 ? 5.695 -12.921 2.368 1.00 98.69 182 VAL A O 1
ATOM 1433 N N . LYS A 1 183 ? 7.685 -12.211 1.600 1.00 98.69 183 LYS A N 1
ATOM 1434 C CA . LYS A 1 183 ? 8.229 -11.832 2.914 1.00 98.69 183 LYS A CA 1
ATOM 1435 C C . LYS A 1 183 ? 7.477 -10.633 3.488 1.00 98.69 183 LYS A C 1
ATOM 1437 O O . LYS A 1 183 ? 7.146 -10.645 4.670 1.00 98.69 183 LYS A O 1
ATOM 1442 N N . ILE A 1 184 ? 7.161 -9.647 2.647 1.00 98.81 184 ILE A N 1
ATOM 1443 C CA . ILE A 1 184 ? 6.343 -8.487 3.027 1.00 98.81 184 ILE A CA 1
ATOM 1444 C C . ILE A 1 184 ? 4.961 -8.949 3.491 1.00 98.81 184 ILE A C 1
ATOM 1446 O O . ILE A 1 184 ? 4.543 -8.579 4.581 1.00 98.81 184 ILE A O 1
ATOM 1450 N N . LEU A 1 185 ? 4.289 -9.826 2.737 1.00 98.75 185 LEU A N 1
ATOM 1451 C CA . LEU A 1 185 ? 2.949 -10.308 3.097 1.00 98.75 185 LEU A CA 1
ATOM 1452 C C . LEU A 1 185 ? 2.928 -11.080 4.418 1.00 98.75 185 LEU A C 1
ATOM 1454 O O . LEU A 1 185 ? 2.053 -10.850 5.253 1.00 98.75 185 LEU A O 1
ATOM 1458 N N . LYS A 1 186 ? 3.910 -11.966 4.634 1.00 98.44 186 LYS A N 1
ATOM 1459 C CA . LYS A 1 186 ? 4.074 -12.663 5.917 1.00 98.44 186 LYS A CA 1
ATOM 1460 C C . LYS A 1 186 ? 4.280 -11.657 7.046 1.00 98.44 186 LYS A C 1
ATOM 1462 O O . LYS A 1 186 ? 3.593 -11.744 8.061 1.00 98.44 186 LYS A O 1
ATOM 1467 N N . LYS A 1 187 ? 5.126 -10.642 6.831 1.00 98.50 187 LYS A N 1
ATOM 1468 C CA . LYS A 1 187 ? 5.332 -9.587 7.822 1.00 98.50 187 LYS A CA 1
ATOM 1469 C C . LYS A 1 187 ? 4.057 -8.795 8.112 1.00 98.50 187 LYS A C 1
ATOM 1471 O O . LYS A 1 187 ? 3.791 -8.481 9.267 1.00 98.50 187 LYS A O 1
ATOM 1476 N N . SER A 1 188 ? 3.253 -8.488 7.097 1.00 98.38 188 SER A N 1
ATOM 1477 C CA . SER A 1 188 ? 1.979 -7.792 7.281 1.00 98.38 188 SER A CA 1
ATOM 1478 C C . SER A 1 188 ? 1.011 -8.593 8.155 1.00 98.38 188 SER A C 1
ATOM 1480 O O . SER A 1 188 ? 0.410 -8.003 9.050 1.00 98.38 188 SER A O 1
ATOM 1482 N N . LYS A 1 189 ? 0.922 -9.921 7.966 1.00 97.00 189 LYS A N 1
ATOM 1483 C CA . LYS A 1 189 ? 0.104 -10.803 8.822 1.00 97.00 189 LYS A CA 1
ATOM 1484 C C . LYS A 1 189 ? 0.657 -10.942 10.245 1.00 97.00 189 LYS A C 1
ATOM 1486 O O . LYS A 1 189 ? -0.117 -11.069 11.183 1.00 97.00 189 LYS A O 1
ATOM 1491 N N . GLU A 1 190 ? 1.977 -10.878 10.428 1.00 97.25 190 GLU A N 1
ATOM 1492 C CA . GLU A 1 190 ? 2.576 -10.825 11.773 1.00 97.25 190 GLU A CA 1
ATOM 1493 C C . GLU A 1 190 ? 2.219 -9.534 12.523 1.00 97.25 190 GLU A C 1
ATOM 1495 O O . GLU A 1 190 ? 2.060 -9.553 13.741 1.00 97.25 190 GLU A O 1
ATOM 1500 N N . ILE A 1 191 ? 2.139 -8.399 11.818 1.00 94.81 191 ILE A N 1
ATOM 1501 C CA . ILE A 1 191 ? 1.799 -7.101 12.423 1.00 94.81 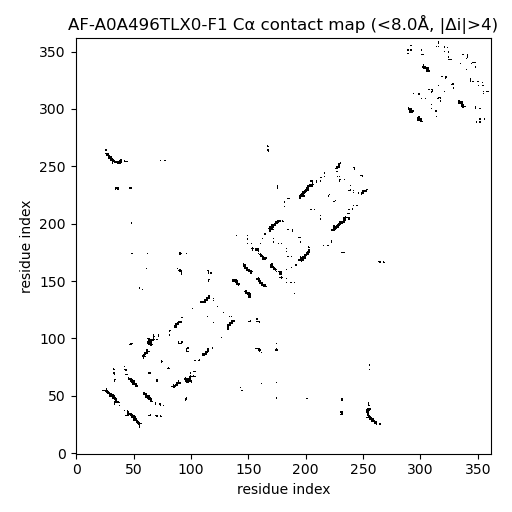191 ILE A CA 1
ATOM 1502 C C . ILE A 1 191 ? 0.301 -7.038 12.735 1.00 94.81 191 ILE A C 1
ATOM 1504 O O . ILE A 1 191 ? -0.086 -6.515 13.780 1.00 94.81 191 ILE A O 1
ATOM 1508 N N . ILE A 1 192 ? -0.536 -7.544 11.826 1.00 93.88 192 ILE A N 1
ATOM 1509 C CA . ILE A 1 192 ? -1.991 -7.561 11.964 1.00 93.88 192 ILE A CA 1
ATOM 1510 C C . ILE A 1 192 ? -2.501 -8.929 11.530 1.00 93.88 192 ILE A C 1
ATOM 1512 O O . ILE A 1 192 ? -2.468 -9.257 10.345 1.00 93.88 192 ILE A O 1
ATOM 1516 N N . ASP A 1 193 ? -3.024 -9.700 12.481 1.00 93.31 193 ASP A N 1
ATOM 1517 C CA . ASP A 1 193 ? -3.564 -11.035 12.223 1.00 93.31 193 ASP A CA 1
ATOM 1518 C C . ASP A 1 193 ? -4.925 -10.961 11.507 1.00 93.31 193 ASP A C 1
ATOM 1520 O O . ASP A 1 193 ? -5.996 -11.036 12.111 1.00 93.31 193 ASP A O 1
ATOM 1524 N N . LYS A 1 194 ? -4.870 -10.707 10.197 1.00 89.44 194 LYS A N 1
ATOM 1525 C CA . LYS A 1 194 ? -6.008 -10.644 9.277 1.00 89.44 194 LYS A CA 1
ATOM 1526 C C . LYS A 1 194 ? -5.637 -11.207 7.911 1.00 89.44 194 LYS A C 1
ATOM 1528 O O . LYS A 1 194 ? -4.472 -11.241 7.510 1.00 89.44 194 LYS A O 1
ATOM 1533 N N . ASP A 1 195 ? -6.657 -11.610 7.165 1.00 92.31 195 ASP A N 1
ATOM 1534 C CA . ASP A 1 195 ? -6.493 -12.000 5.769 1.00 92.31 195 ASP A CA 1
ATOM 1535 C C . ASP A 1 195 ? -6.188 -10.804 4.875 1.00 92.31 195 ASP A C 1
ATOM 1537 O O . ASP A 1 195 ? -6.582 -9.670 5.155 1.00 92.31 195 ASP A O 1
ATOM 1541 N N . ILE A 1 196 ? -5.458 -11.067 3.793 1.00 96.81 196 ILE A N 1
ATOM 1542 C CA . ILE A 1 196 ? -5.019 -10.037 2.859 1.00 96.81 196 ILE A CA 1
ATOM 1543 C C . ILE A 1 196 ? -6.041 -9.935 1.732 1.00 96.81 196 ILE A C 1
ATOM 1545 O O . ILE A 1 196 ? -6.161 -10.818 0.883 1.00 96.81 196 ILE A O 1
ATOM 1549 N N . TYR A 1 197 ? -6.761 -8.819 1.718 1.00 98.12 197 TYR A N 1
ATOM 1550 C CA . TYR A 1 197 ? -7.745 -8.516 0.692 1.00 98.12 197 TYR A CA 1
ATOM 1551 C C . TYR A 1 197 ? -7.081 -8.115 -0.625 1.00 98.12 197 TYR A C 1
ATOM 1553 O O . TYR A 1 197 ? -7.468 -8.613 -1.678 1.00 98.12 197 TYR A O 1
ATOM 1561 N N . LEU A 1 198 ? -6.087 -7.224 -0.578 1.00 98.75 198 LEU A N 1
ATOM 1562 C CA . LEU A 1 198 ? -5.434 -6.690 -1.772 1.00 98.75 198 LEU A CA 1
ATOM 1563 C C . LEU A 1 198 ? -3.940 -6.473 -1.538 1.00 98.75 198 LEU A C 1
ATOM 1565 O O . LEU A 1 198 ? -3.547 -5.876 -0.541 1.00 98.75 198 LEU A O 1
ATOM 1569 N N . VAL A 1 199 ? -3.123 -6.894 -2.499 1.00 98.88 199 VAL A N 1
ATOM 1570 C CA . VAL A 1 199 ? -1.701 -6.536 -2.594 1.00 98.88 199 VAL A CA 1
ATOM 1571 C C . VAL A 1 199 ? -1.477 -5.768 -3.885 1.00 98.88 199 VAL A C 1
ATOM 1573 O O . VAL A 1 199 ? -1.831 -6.276 -4.947 1.00 98.88 199 VAL A O 1
ATOM 1576 N N . LEU A 1 200 ? -0.890 -4.573 -3.830 1.00 98.81 200 LEU A N 1
ATOM 1577 C CA . LEU A 1 200 ? -0.634 -3.770 -5.028 1.00 98.81 200 LEU A CA 1
ATOM 1578 C C . LEU A 1 200 ? 0.714 -3.045 -4.993 1.00 98.81 200 LEU A C 1
ATOM 1580 O O . LEU A 1 200 ? 1.231 -2.747 -3.918 1.00 98.81 200 LEU A O 1
ATOM 1584 N N . GLY A 1 201 ? 1.257 -2.748 -6.174 1.00 98.69 201 GLY A N 1
ATOM 1585 C CA . GLY A 1 201 ? 2.539 -2.057 -6.345 1.00 98.69 201 GLY A CA 1
ATOM 1586 C C . GLY A 1 201 ? 3.533 -2.844 -7.201 1.00 98.69 201 GLY A C 1
ATOM 1587 O O . GLY A 1 201 ? 3.145 -3.742 -7.955 1.00 98.69 201 GLY A O 1
ATOM 1588 N N . GLY A 1 202 ? 4.816 -2.496 -7.104 1.00 98.56 202 GLY A N 1
ATOM 1589 C CA . GLY A 1 202 ? 5.896 -3.246 -7.741 1.00 98.56 202 GLY A CA 1
ATOM 1590 C C . GLY A 1 202 ? 6.266 -4.495 -6.944 1.00 98.56 202 GLY A C 1
ATOM 1591 O O . GLY A 1 202 ? 6.414 -4.427 -5.730 1.00 98.56 202 GLY A O 1
ATOM 1592 N N . PHE A 1 203 ? 6.403 -5.643 -7.615 1.00 98.62 203 PHE A N 1
ATOM 1593 C CA . PHE A 1 203 ? 6.773 -6.918 -6.977 1.00 98.62 203 PHE A CA 1
ATOM 1594 C C . PHE A 1 203 ? 8.214 -7.373 -7.289 1.00 98.62 203 PHE A C 1
ATOM 1596 O O . PHE A 1 203 ? 8.617 -8.447 -6.843 1.00 98.62 203 PHE A O 1
ATOM 1603 N N . HIS A 1 204 ? 8.962 -6.594 -8.081 1.00 97.44 204 HIS A N 1
ATOM 1604 C CA . HIS A 1 204 ? 10.342 -6.854 -8.521 1.00 97.44 204 HIS A CA 1
ATOM 1605 C C . HIS A 1 204 ? 10.545 -8.240 -9.153 1.00 97.44 204 HIS A C 1
ATOM 1607 O O . HIS A 1 204 ? 11.434 -9.009 -8.782 1.00 97.44 204 HIS A O 1
ATOM 1613 N N . LEU A 1 205 ? 9.674 -8.582 -10.109 1.00 98.12 205 LEU A N 1
ATOM 1614 C CA . LEU A 1 205 ? 9.649 -9.899 -10.759 1.00 98.12 205 LEU A CA 1
ATOM 1615 C C . LEU A 1 205 ? 10.081 -9.866 -12.229 1.00 98.12 205 LEU A C 1
ATOM 1617 O O . LEU A 1 205 ? 10.113 -10.923 -12.856 1.00 98.12 205 LEU A O 1
ATOM 1621 N N . ARG A 1 206 ? 10.424 -8.689 -12.775 1.00 95.06 206 ARG A N 1
ATOM 1622 C CA . ARG A 1 206 ? 10.754 -8.512 -14.198 1.00 95.06 206 ARG A CA 1
ATOM 1623 C C . ARG A 1 206 ? 11.847 -9.467 -14.682 1.00 95.06 206 ARG A C 1
ATOM 1625 O O . ARG A 1 206 ? 11.710 -10.025 -15.765 1.00 95.06 206 ARG A O 1
ATOM 1632 N N . ASP A 1 207 ? 12.876 -9.675 -13.866 1.00 94.81 207 ASP A N 1
ATOM 1633 C CA . ASP A 1 207 ? 14.050 -10.483 -14.222 1.00 94.81 207 ASP A CA 1
ATOM 1634 C C . ASP A 1 207 ? 13.966 -11.929 -13.696 1.00 94.81 207 ASP A C 1
ATOM 1636 O O . ASP A 1 207 ? 14.948 -12.670 -13.730 1.00 94.81 207 ASP A O 1
ATOM 1640 N N . LYS A 1 208 ? 12.802 -12.352 -13.180 1.00 97.25 208 LYS A N 1
ATOM 1641 C CA . LYS A 1 208 ? 12.598 -13.708 -12.657 1.00 97.25 208 LYS A CA 1
ATOM 1642 C C . LYS A 1 208 ? 12.129 -14.679 -13.729 1.00 97.25 208 LYS A C 1
ATOM 1644 O O . LYS A 1 208 ? 11.338 -14.345 -14.610 1.00 97.25 208 LYS A O 1
ATOM 1649 N N . SER A 1 209 ? 12.554 -15.933 -13.593 1.00 98.12 209 SER A N 1
ATOM 1650 C CA . SER A 1 209 ? 12.062 -17.016 -14.441 1.00 98.12 209 SER A CA 1
ATOM 1651 C C . SER A 1 209 ? 10.573 -17.290 -14.192 1.00 98.12 209 SER A C 1
ATOM 1653 O O . SER A 1 209 ? 10.050 -17.093 -13.091 1.00 98.12 209 SER A O 1
ATOM 1655 N N . SER A 1 210 ? 9.886 -17.853 -15.188 1.00 98.19 210 SER A N 1
ATOM 1656 C CA . SER A 1 210 ? 8.492 -18.296 -15.041 1.00 98.19 210 SER A CA 1
ATOM 1657 C C . SER A 1 210 ? 8.312 -19.284 -13.877 1.00 98.19 210 SER A C 1
ATOM 1659 O O . SER A 1 210 ? 7.300 -19.247 -13.182 1.00 98.19 210 SER A O 1
ATOM 1661 N N . SER A 1 211 ? 9.305 -20.138 -13.608 1.00 98.31 211 SER A N 1
ATOM 1662 C CA . SER A 1 211 ? 9.269 -21.087 -12.489 1.00 98.31 211 SER A CA 1
ATOM 1663 C C . SER A 1 211 ? 9.271 -20.394 -11.120 1.00 98.31 211 SER A C 1
ATOM 1665 O O . SER A 1 211 ? 8.527 -20.791 -10.223 1.00 98.31 211 SER A O 1
ATOM 1667 N N . GLU A 1 212 ? 10.058 -19.328 -10.960 1.00 98.56 212 GLU A N 1
ATOM 1668 C CA . GLU A 1 212 ? 10.090 -18.531 -9.733 1.00 98.56 212 GLU A CA 1
ATOM 1669 C C . GLU A 1 212 ? 8.797 -17.742 -9.555 1.00 98.56 212 GLU A C 1
ATOM 1671 O O . GLU A 1 212 ? 8.243 -17.717 -8.457 1.00 98.56 212 GLU A O 1
ATOM 1676 N N . ILE A 1 213 ? 8.281 -17.152 -10.637 1.00 98.75 213 ILE A N 1
ATOM 1677 C CA . ILE A 1 213 ? 7.007 -16.429 -10.622 1.00 98.75 213 ILE A CA 1
ATOM 1678 C C . ILE A 1 213 ? 5.868 -17.378 -10.217 1.00 98.75 213 ILE A C 1
ATOM 1680 O O . ILE A 1 213 ? 5.097 -17.044 -9.320 1.00 98.75 213 ILE A O 1
ATOM 1684 N N . LYS A 1 214 ? 5.797 -18.596 -10.784 1.00 98.69 214 LYS A N 1
ATOM 1685 C CA . LYS A 1 214 ? 4.804 -19.618 -10.385 1.00 98.69 214 LYS A CA 1
ATOM 1686 C C . LYS A 1 214 ? 4.884 -19.958 -8.898 1.00 98.69 214 LYS A C 1
ATOM 1688 O O . LYS A 1 214 ? 3.850 -20.060 -8.242 1.00 98.69 214 LYS A O 1
ATOM 1693 N N . LYS A 1 215 ? 6.094 -20.111 -8.348 1.00 98.75 215 LYS A N 1
ATOM 1694 C CA . LYS A 1 215 ? 6.285 -20.362 -6.908 1.00 98.75 215 LYS A CA 1
ATOM 1695 C C . LYS A 1 215 ? 5.742 -19.206 -6.067 1.00 98.75 215 LYS A C 1
ATOM 1697 O O . LYS A 1 215 ? 5.030 -19.449 -5.100 1.00 98.75 215 LYS A O 1
ATOM 1702 N N . ILE A 1 216 ? 6.025 -17.963 -6.455 1.00 98.81 216 ILE A N 1
ATOM 1703 C CA . ILE A 1 216 ? 5.533 -16.768 -5.754 1.00 98.81 216 ILE A CA 1
ATOM 1704 C C . ILE A 1 216 ? 4.003 -16.695 -5.801 1.00 98.81 216 ILE A C 1
ATOM 1706 O O . ILE A 1 216 ? 3.375 -16.495 -4.765 1.00 98.81 216 ILE A O 1
ATOM 1710 N N . ILE A 1 217 ? 3.401 -16.922 -6.968 1.00 98.69 217 ILE A N 1
ATOM 1711 C CA . ILE A 1 217 ? 1.944 -16.961 -7.136 1.00 98.69 217 ILE A CA 1
ATOM 1712 C C . ILE A 1 217 ? 1.315 -18.052 -6.250 1.00 98.69 217 ILE A C 1
ATOM 1714 O O . ILE A 1 217 ? 0.334 -17.795 -5.550 1.00 98.69 217 ILE A O 1
ATOM 1718 N N . SER A 1 218 ? 1.910 -19.249 -6.200 1.00 98.44 218 SER A N 1
ATOM 1719 C CA . SER A 1 218 ? 1.449 -20.315 -5.303 1.00 98.44 218 SER A CA 1
ATOM 1720 C C . SER A 1 218 ? 1.513 -19.902 -3.830 1.00 98.44 218 SER A C 1
ATOM 1722 O O . SER A 1 218 ? 0.590 -20.204 -3.074 1.00 98.44 218 SER A O 1
ATOM 1724 N N . GLU A 1 219 ? 2.561 -19.190 -3.408 1.00 98.69 219 GLU A N 1
ATOM 1725 C CA . GLU A 1 219 ? 2.661 -18.686 -2.035 1.00 98.69 219 GLU A CA 1
ATOM 1726 C C . GLU A 1 219 ? 1.604 -17.614 -1.734 1.00 98.69 219 GLU A C 1
ATOM 1728 O O . GLU A 1 219 ? 1.041 -17.623 -0.642 1.00 98.69 219 GLU A O 1
ATOM 1733 N N . PHE A 1 220 ? 1.256 -16.742 -2.688 1.00 98.50 220 PHE A N 1
ATOM 1734 C CA . PHE A 1 220 ? 0.140 -15.801 -2.515 1.00 98.50 220 PHE A CA 1
ATOM 1735 C C . PHE A 1 220 ? -1.185 -16.531 -2.262 1.00 98.50 220 PHE A C 1
ATOM 1737 O O . PHE A 1 220 ? -1.936 -16.151 -1.360 1.00 98.50 220 PHE A O 1
ATOM 1744 N N . ARG A 1 221 ? -1.458 -17.604 -3.018 1.00 96.38 221 ARG A N 1
ATOM 1745 C CA . ARG A 1 221 ? -2.647 -18.445 -2.815 1.00 96.38 221 ARG A CA 1
ATOM 1746 C C . ARG A 1 221 ? -2.649 -19.108 -1.443 1.00 96.38 221 ARG A C 1
ATOM 1748 O O . ARG A 1 221 ? -3.658 -19.032 -0.751 1.00 96.38 221 ARG A O 1
ATOM 1755 N N . LYS A 1 222 ? -1.520 -19.679 -1.012 1.00 94.94 222 LYS A N 1
ATOM 1756 C CA . LYS A 1 222 ? -1.383 -20.283 0.328 1.00 94.94 222 LYS A CA 1
ATOM 1757 C C . LYS A 1 222 ? -1.577 -19.273 1.459 1.00 94.94 222 LYS A C 1
ATOM 1759 O O . LYS A 1 222 ? -2.145 -19.618 2.486 1.00 94.94 222 LYS A O 1
ATOM 1764 N N . ILE A 1 223 ? -1.113 -18.036 1.276 1.00 95.44 223 ILE A N 1
ATOM 1765 C CA . ILE A 1 223 ? -1.304 -16.945 2.246 1.00 95.44 223 ILE A CA 1
ATOM 1766 C C . ILE A 1 223 ? -2.775 -16.492 2.313 1.00 95.44 223 ILE A C 1
ATOM 1768 O O . ILE A 1 223 ? -3.184 -15.896 3.313 1.00 95.44 223 ILE A O 1
ATOM 1772 N N . GLY A 1 224 ? -3.568 -16.789 1.279 1.00 92.69 224 GLY A N 1
ATOM 1773 C CA . GLY A 1 224 ? -4.967 -16.383 1.176 1.00 92.69 224 GLY A CA 1
ATOM 1774 C C . GLY A 1 224 ? -5.143 -14.967 0.631 1.00 92.69 224 GLY A C 1
ATOM 1775 O O . GLY A 1 224 ? -6.088 -14.284 1.012 1.00 92.69 224 GLY A O 1
ATOM 1776 N N . VAL A 1 225 ? -4.236 -14.495 -0.236 1.00 96.81 225 VAL A N 1
ATOM 1777 C CA . VAL A 1 225 ? -4.398 -13.193 -0.903 1.00 96.81 225 VAL A CA 1
ATOM 1778 C C . VAL A 1 225 ? -5.590 -13.259 -1.852 1.00 96.81 225 VAL A C 1
ATOM 1780 O O . VAL A 1 225 ? -5.582 -14.075 -2.779 1.00 96.81 225 VAL A O 1
ATOM 1783 N N . LEU A 1 226 ? -6.584 -12.390 -1.648 1.00 96.56 226 LEU A N 1
ATOM 1784 C CA . LEU A 1 226 ? -7.804 -12.389 -2.458 1.00 96.56 226 LEU A CA 1
ATOM 1785 C C . LEU A 1 226 ? -7.621 -11.669 -3.799 1.00 96.56 226 LEU A C 1
ATOM 1787 O O . LEU A 1 226 ? -7.955 -12.241 -4.834 1.00 96.56 226 LEU A O 1
ATOM 1791 N N . LYS A 1 227 ? -7.082 -10.443 -3.790 1.00 98.50 227 LYS A N 1
ATOM 1792 C CA . LYS A 1 227 ? -6.858 -9.607 -4.979 1.00 98.50 227 LYS A CA 1
ATOM 1793 C C . LYS A 1 227 ? -5.405 -9.165 -5.106 1.00 98.50 227 LYS A C 1
ATOM 1795 O O . LYS A 1 227 ? -4.707 -8.961 -4.112 1.00 98.50 227 LYS A O 1
ATOM 1800 N N . VAL A 1 228 ? -4.966 -8.960 -6.343 1.00 98.75 228 VAL A N 1
ATOM 1801 C CA . VAL A 1 228 ? -3.615 -8.490 -6.668 1.00 98.75 228 VAL A CA 1
ATOM 1802 C C . VAL A 1 228 ? -3.663 -7.354 -7.682 1.00 98.75 228 VAL A C 1
ATOM 1804 O O . VAL A 1 228 ? -4.513 -7.339 -8.567 1.00 98.75 228 VAL A O 1
ATOM 1807 N N . GLY A 1 229 ? -2.741 -6.408 -7.563 1.00 98.69 229 GLY A N 1
ATOM 1808 C CA . GLY A 1 229 ? -2.491 -5.344 -8.529 1.00 98.69 229 GLY A CA 1
ATOM 1809 C C . GLY A 1 229 ? -0.990 -5.219 -8.795 1.00 98.69 229 GLY A C 1
ATOM 1810 O O . GLY A 1 229 ? -0.373 -4.284 -8.285 1.00 98.69 229 GLY A O 1
ATOM 1811 N N . PRO A 1 230 ? -0.376 -6.173 -9.518 1.00 98.56 230 PRO A N 1
ATOM 1812 C CA . PRO A 1 230 ? 1.024 -6.072 -9.916 1.00 98.56 230 PRO A CA 1
ATOM 1813 C C . PRO A 1 230 ? 1.211 -4.944 -10.935 1.00 98.56 230 PRO A C 1
ATOM 1815 O O . PRO A 1 230 ? 0.472 -4.864 -11.917 1.00 98.56 230 PRO A O 1
ATOM 1818 N N . THR A 1 231 ? 2.214 -4.095 -10.730 1.00 98.50 231 THR A N 1
ATOM 1819 C CA . THR A 1 231 ? 2.551 -3.007 -11.661 1.00 98.50 231 THR A CA 1
ATOM 1820 C C . THR A 1 231 ? 4.042 -2.665 -11.621 1.00 98.50 231 THR A C 1
ATOM 1822 O O . THR A 1 231 ? 4.835 -3.421 -11.053 1.00 98.50 231 THR A O 1
ATOM 1825 N N . HIS A 1 232 ? 4.446 -1.560 -12.243 1.00 97.56 232 HIS A N 1
ATOM 1826 C CA . HIS A 1 232 ? 5.802 -1.030 -12.204 1.00 97.56 232 HIS A CA 1
ATOM 1827 C C . HIS A 1 232 ? 6.890 -2.076 -12.558 1.00 97.56 232 HIS A C 1
ATOM 1829 O O . HIS A 1 232 ? 6.872 -2.666 -13.641 1.00 97.56 232 HIS A O 1
ATOM 1835 N N . CYS A 1 233 ? 7.807 -2.377 -11.631 1.00 97.31 233 CYS A N 1
ATOM 1836 C CA . CYS A 1 233 ? 8.927 -3.309 -11.790 1.00 97.31 233 CYS A CA 1
ATOM 1837 C C . CYS A 1 233 ? 8.520 -4.797 -11.808 1.00 97.31 233 CYS A C 1
ATOM 1839 O O . CYS A 1 233 ? 9.380 -5.681 -11.856 1.00 97.31 233 CYS A O 1
ATOM 1841 N N . THR A 1 234 ? 7.220 -5.105 -11.751 1.00 98.12 234 THR A N 1
ATOM 1842 C CA . THR A 1 234 ? 6.731 -6.490 -11.803 1.00 98.12 234 THR A CA 1
ATOM 1843 C C . THR A 1 234 ? 6.990 -7.132 -13.167 1.00 98.12 234 THR A C 1
ATOM 1845 O O . THR A 1 234 ? 7.384 -8.293 -13.219 1.00 98.12 234 THR A O 1
ATOM 1848 N N . GLY A 1 235 ? 6.838 -6.373 -14.256 1.00 97.25 235 GLY A N 1
ATOM 1849 C CA . GLY A 1 235 ? 7.092 -6.835 -15.622 1.00 97.25 235 GLY A CA 1
ATOM 1850 C C . GLY A 1 235 ? 5.957 -7.661 -16.242 1.00 97.25 235 GLY A C 1
ATOM 1851 O O . GLY A 1 235 ? 5.184 -8.337 -15.559 1.00 97.25 235 GLY A O 1
ATOM 1852 N N . ASP A 1 236 ? 5.877 -7.623 -17.574 1.00 98.06 236 ASP A N 1
ATOM 1853 C CA . ASP A 1 236 ? 4.725 -8.118 -18.343 1.00 98.06 236 ASP A CA 1
ATOM 1854 C C . ASP A 1 236 ? 4.479 -9.619 -18.185 1.00 98.06 236 ASP A C 1
ATOM 1856 O O . ASP A 1 236 ? 3.330 -10.058 -18.115 1.00 98.06 236 ASP A O 1
ATOM 1860 N N . LEU A 1 237 ? 5.553 -10.416 -18.110 1.00 98.38 237 LEU A N 1
ATOM 1861 C CA . LEU A 1 237 ? 5.451 -11.860 -17.899 1.00 98.38 237 LEU A CA 1
ATOM 1862 C C . LEU A 1 237 ? 4.758 -12.164 -16.568 1.00 98.38 237 LEU A C 1
ATOM 1864 O O . LEU A 1 237 ? 3.790 -12.921 -16.540 1.00 98.38 237 LEU A O 1
ATOM 1868 N N . ALA A 1 238 ? 5.219 -11.547 -15.479 1.00 98.56 238 ALA A N 1
ATOM 1869 C CA . ALA A 1 238 ? 4.643 -11.772 -14.163 1.00 98.56 238 ALA A CA 1
ATOM 1870 C C . ALA A 1 238 ? 3.207 -11.243 -14.080 1.00 98.56 238 ALA A C 1
ATOM 1872 O O . ALA A 1 238 ? 2.336 -11.958 -13.592 1.00 98.56 238 ALA A O 1
ATOM 1873 N N . ILE A 1 239 ? 2.930 -10.045 -14.611 1.00 98.62 239 ILE A N 1
ATOM 1874 C CA . ILE A 1 239 ? 1.570 -9.480 -14.656 1.00 98.62 239 ILE A CA 1
ATOM 1875 C C . ILE A 1 239 ? 0.610 -10.432 -15.380 1.00 98.62 239 ILE A C 1
ATOM 1877 O O . ILE A 1 239 ? -0.493 -10.677 -14.892 1.00 98.62 239 ILE A O 1
ATOM 1881 N N . ARG A 1 240 ? 1.025 -11.004 -16.518 1.00 98.62 240 ARG A N 1
ATOM 1882 C CA . ARG A 1 240 ? 0.215 -11.978 -17.260 1.00 98.62 240 ARG A CA 1
ATOM 1883 C C . ARG A 1 240 ? -0.067 -13.226 -16.432 1.00 98.62 240 ARG A C 1
ATOM 1885 O O . ARG A 1 240 ? -1.218 -13.626 -16.337 1.00 98.62 240 ARG A O 1
ATOM 1892 N N . MET A 1 241 ? 0.951 -13.790 -15.789 1.00 98.81 241 MET A N 1
ATOM 1893 C CA . MET A 1 241 ? 0.803 -15.003 -14.980 1.00 98.81 241 MET A CA 1
ATOM 1894 C C . MET A 1 241 ? -0.066 -14.774 -13.735 1.00 98.81 241 MET A C 1
ATOM 1896 O O . MET A 1 241 ? -0.879 -15.626 -13.388 1.00 98.81 241 MET A O 1
ATOM 1900 N N . PHE A 1 242 ? 0.044 -13.610 -13.084 1.00 98.69 242 PHE A N 1
ATOM 1901 C CA . PHE A 1 242 ? -0.888 -13.223 -12.023 1.00 98.69 242 PHE A CA 1
ATOM 1902 C C . PHE A 1 242 ? -2.313 -13.086 -12.558 1.00 98.69 242 PHE A C 1
ATOM 1904 O O . PHE A 1 242 ? -3.244 -13.524 -11.891 1.00 98.69 242 PHE A O 1
ATOM 1911 N N . ARG A 1 243 ? -2.498 -12.519 -13.755 1.00 98.56 243 ARG A N 1
ATOM 1912 C CA . ARG A 1 243 ? -3.820 -12.390 -14.381 1.00 98.56 243 ARG A CA 1
ATOM 1913 C C . ARG A 1 243 ? -4.430 -13.740 -14.751 1.00 98.56 243 ARG A C 1
ATOM 1915 O O . ARG A 1 243 ? -5.615 -13.930 -14.506 1.00 98.56 243 ARG A O 1
ATOM 1922 N N . GLU A 1 244 ? -3.636 -14.663 -15.285 1.00 98.44 244 GLU A N 1
ATOM 1923 C CA . GLU A 1 244 ? -4.048 -16.045 -15.566 1.00 98.44 244 GLU A CA 1
ATOM 1924 C C . GLU A 1 244 ? -4.500 -16.761 -14.286 1.00 98.44 244 GLU A C 1
ATOM 1926 O O . GLU A 1 244 ? -5.547 -17.400 -14.282 1.00 98.44 244 GLU A O 1
ATOM 1931 N N . GLU A 1 245 ? -3.762 -16.601 -13.184 1.00 98.25 245 GLU A N 1
ATOM 1932 C CA . GLU A 1 245 ? -4.112 -17.229 -11.908 1.00 98.25 245 GLU A CA 1
ATOM 1933 C C . GLU A 1 245 ? -5.329 -16.574 -11.234 1.00 98.25 245 GLU A C 1
ATOM 1935 O O . GLU A 1 245 ? -6.193 -17.267 -10.700 1.00 98.25 245 GLU A O 1
ATOM 1940 N N . TYR A 1 246 ? -5.384 -15.240 -11.177 1.00 97.69 246 TYR A N 1
ATOM 1941 C CA . TYR A 1 246 ? -6.356 -14.500 -10.363 1.00 97.69 246 TYR A CA 1
ATOM 1942 C C . TYR A 1 246 ? -7.631 -14.096 -11.110 1.00 97.69 246 TYR A C 1
ATOM 1944 O O . TYR A 1 246 ? -8.613 -13.740 -10.453 1.00 97.69 246 TYR A O 1
ATOM 1952 N N . GLY A 1 247 ? -7.643 -14.135 -12.445 1.00 97.69 247 GLY A N 1
ATOM 1953 C CA . GLY A 1 247 ? -8.783 -13.707 -13.256 1.00 97.69 247 GLY A CA 1
ATOM 1954 C C . GLY A 1 247 ? -9.219 -12.280 -12.914 1.00 97.69 247 GLY A C 1
ATOM 1955 O O . GLY A 1 247 ? -8.400 -11.361 -12.864 1.00 97.69 247 GLY A O 1
ATOM 1956 N N . GLU A 1 248 ? -10.505 -12.097 -12.608 1.00 94.25 248 GLU A N 1
ATOM 1957 C CA . GLU A 1 248 ? -11.088 -10.800 -12.221 1.00 94.25 248 GLU A CA 1
ATOM 1958 C C . GLU A 1 248 ? -10.491 -10.209 -10.933 1.00 94.25 248 GLU A C 1
ATOM 1960 O O . GLU A 1 248 ? -10.556 -8.999 -10.706 1.00 94.25 248 GLU A O 1
ATOM 1965 N N . ASN A 1 249 ? -9.863 -11.039 -10.094 1.00 96.62 249 ASN A N 1
ATOM 1966 C CA . ASN A 1 249 ? -9.172 -10.580 -8.893 1.00 96.62 249 ASN A CA 1
ATOM 1967 C C . ASN A 1 249 ? -7.762 -10.025 -9.179 1.00 96.62 249 ASN A C 1
ATOM 1969 O O . ASN A 1 249 ? -7.111 -9.528 -8.258 1.00 96.62 249 ASN A O 1
ATOM 1973 N N . CYS A 1 250 ? -7.288 -10.070 -10.431 1.00 98.12 250 CYS A N 1
ATOM 1974 C CA . CYS A 1 250 ? -6.099 -9.347 -10.875 1.00 98.12 250 CYS A CA 1
ATOM 1975 C C . CYS A 1 250 ? -6.493 -7.970 -11.421 1.00 98.12 250 CYS A C 1
ATOM 1977 O O . CYS A 1 250 ? -6.879 -7.813 -12.582 1.00 98.12 250 CYS A O 1
ATOM 1979 N N . ILE A 1 251 ? -6.364 -6.946 -10.586 1.00 97.62 251 ILE A N 1
ATOM 1980 C CA . ILE A 1 251 ? -6.726 -5.573 -10.917 1.00 97.62 251 ILE A CA 1
ATOM 1981 C C . ILE A 1 251 ? -5.667 -4.978 -11.848 1.00 97.62 251 ILE A C 1
ATOM 1983 O O . ILE A 1 251 ? -4.497 -4.868 -11.488 1.00 97.62 251 ILE A O 1
ATOM 1987 N N . SER A 1 252 ? -6.086 -4.530 -13.031 1.00 96.69 252 SER A N 1
ATOM 1988 C CA . SER A 1 252 ? -5.223 -3.740 -13.912 1.00 96.69 252 SER A CA 1
ATOM 1989 C C . SER A 1 252 ? -4.911 -2.379 -13.285 1.00 96.69 252 SER A C 1
ATOM 1991 O O . SER A 1 252 ? -5.821 -1.612 -12.946 1.00 96.69 252 SER A O 1
ATOM 1993 N N . LEU A 1 253 ? -3.618 -2.091 -13.157 1.00 97.69 253 LEU A N 1
ATOM 1994 C CA . LEU A 1 253 ? -3.080 -0.823 -12.677 1.00 97.69 253 LEU A CA 1
ATOM 1995 C C . LEU A 1 253 ? -2.368 -0.066 -13.799 1.00 97.69 253 LEU A C 1
ATOM 1997 O O . LEU A 1 253 ? -2.236 -0.549 -14.922 1.00 97.69 253 LEU A O 1
ATOM 2001 N N . GLY A 1 254 ? -1.963 1.152 -13.472 1.00 97.50 254 GLY A N 1
ATOM 2002 C CA . GLY A 1 254 ? -1.286 2.080 -14.357 1.00 97.50 254 GLY A CA 1
ATOM 2003 C C . GLY A 1 254 ? -1.642 3.510 -13.981 1.00 97.50 254 GLY A C 1
ATOM 2004 O O . GLY A 1 254 ? -2.638 3.764 -13.295 1.00 97.50 254 GLY A O 1
ATOM 2005 N N . VAL A 1 255 ? -0.831 4.456 -14.432 1.00 97.88 255 VAL A N 1
ATOM 2006 C CA . VAL A 1 255 ? -0.974 5.864 -14.088 1.00 97.88 255 VAL A CA 1
ATOM 2007 C C . VAL A 1 255 ? -2.356 6.395 -14.495 1.00 97.88 255 VAL A C 1
ATOM 2009 O O . VAL A 1 255 ? -2.855 6.140 -15.598 1.00 97.88 255 VAL A O 1
ATOM 2012 N N . GLY A 1 256 ? -3.016 7.088 -13.564 1.00 97.19 256 GLY A N 1
ATOM 2013 C CA . GLY A 1 256 ? -4.387 7.579 -13.704 1.00 97.19 256 GLY A CA 1
ATOM 2014 C C . GLY A 1 256 ? -5.487 6.597 -13.287 1.00 97.19 256 GLY A C 1
ATOM 2015 O O . GLY A 1 256 ? -6.668 6.961 -13.332 1.00 97.19 256 GLY A O 1
ATOM 2016 N N . ARG A 1 257 ? -5.148 5.368 -12.872 1.00 97.81 257 ARG A N 1
ATOM 2017 C CA . ARG A 1 257 ? -6.115 4.423 -12.295 1.00 97.81 257 ARG A CA 1
ATOM 2018 C C . ARG A 1 257 ? -6.582 4.912 -10.923 1.00 97.81 257 ARG A C 1
ATOM 2020 O O . ARG A 1 257 ? -5.762 5.245 -10.076 1.00 97.81 257 ARG A O 1
ATOM 2027 N N . ILE A 1 258 ? -7.896 4.889 -10.695 1.00 97.62 258 ILE A N 1
ATOM 2028 C CA . ILE A 1 258 ? -8.524 5.175 -9.398 1.00 97.62 258 ILE A CA 1
ATOM 2029 C C . ILE A 1 258 ? -9.301 3.930 -8.971 1.00 97.62 258 ILE A C 1
ATOM 2031 O O . ILE A 1 258 ? -10.182 3.469 -9.698 1.00 97.62 258 ILE A O 1
ATOM 2035 N N . LEU A 1 259 ? -8.971 3.391 -7.802 1.00 97.12 259 LEU A N 1
ATOM 2036 C CA . LEU A 1 259 ? -9.693 2.306 -7.143 1.00 97.12 259 LEU A CA 1
ATOM 2037 C C . LEU A 1 259 ? -10.549 2.905 -6.027 1.00 97.12 259 LEU A C 1
ATOM 2039 O O . LEU A 1 259 ? -10.040 3.699 -5.240 1.00 97.12 259 LEU A O 1
ATOM 2043 N N . LYS A 1 260 ? -11.827 2.529 -5.957 1.00 95.81 260 LYS A N 1
ATOM 2044 C CA . LYS A 1 260 ? -12.760 2.918 -4.890 1.00 95.81 260 LYS A CA 1
ATOM 2045 C C . LYS A 1 260 ? -13.385 1.654 -4.316 1.00 95.81 260 LYS A C 1
ATOM 2047 O O . LYS A 1 260 ? -13.775 0.792 -5.096 1.00 95.81 260 LYS A O 1
ATOM 2052 N N . PHE A 1 261 ? -13.472 1.567 -2.992 1.00 93.12 261 PHE A N 1
ATOM 2053 C CA . PHE A 1 261 ? -13.959 0.373 -2.285 1.00 93.12 261 PHE A CA 1
ATOM 2054 C C . PHE A 1 261 ? -15.158 0.663 -1.370 1.00 93.12 261 PHE A C 1
ATOM 2056 O O . PHE A 1 261 ? -15.490 -0.139 -0.496 1.00 93.12 261 PHE A O 1
ATOM 2063 N N . ASP A 1 262 ? -15.786 1.831 -1.525 1.00 85.38 262 ASP A N 1
ATOM 2064 C CA . ASP A 1 262 ? -16.838 2.308 -0.623 1.00 85.38 262 ASP A CA 1
ATOM 2065 C C . ASP A 1 262 ? -18.044 1.359 -0.610 1.00 85.38 262 ASP A C 1
ATOM 2067 O O . ASP A 1 262 ? -18.598 1.068 0.448 1.00 85.38 262 ASP A O 1
ATOM 2071 N N . GLU A 1 263 ? -18.414 0.808 -1.767 1.00 82.81 263 GLU A N 1
ATOM 2072 C CA . GLU A 1 263 ? -19.532 -0.129 -1.884 1.00 82.81 263 GLU A CA 1
ATOM 2073 C C . GLU A 1 263 ? -19.225 -1.484 -1.237 1.00 82.81 263 GLU A C 1
ATOM 2075 O O . GLU A 1 263 ? -20.065 -2.036 -0.523 1.00 82.81 263 GLU A O 1
ATOM 2080 N N . GLU A 1 264 ? -18.017 -2.023 -1.411 1.00 83.25 264 GLU A N 1
ATOM 2081 C CA . GLU A 1 264 ? -17.605 -3.243 -0.716 1.00 83.25 264 GLU A CA 1
ATOM 2082 C C . GLU A 1 264 ? -17.549 -3.041 0.805 1.00 83.25 264 GLU A C 1
ATOM 2084 O O . GLU A 1 264 ? -18.037 -3.886 1.561 1.00 83.25 264 GLU A O 1
ATOM 2089 N N . LEU A 1 265 ? -17.028 -1.901 1.268 1.00 79.06 265 LEU A N 1
ATOM 2090 C CA . LEU A 1 265 ? -16.966 -1.565 2.692 1.00 79.06 265 LEU A CA 1
ATOM 2091 C C . LEU A 1 265 ? -18.365 -1.373 3.297 1.00 79.06 265 LEU A C 1
ATOM 2093 O O . LEU A 1 265 ? -18.624 -1.858 4.404 1.00 79.06 265 LEU A O 1
ATOM 2097 N N . LYS A 1 266 ? -19.297 -0.741 2.569 1.00 79.31 266 LYS A N 1
ATOM 2098 C CA . LYS A 1 266 ? -20.714 -0.648 2.962 1.00 79.31 266 LYS A CA 1
ATOM 2099 C C . LYS A 1 266 ? -21.354 -2.031 3.070 1.00 79.31 266 LYS A C 1
ATOM 2101 O O . LYS A 1 266 ? -22.005 -2.313 4.075 1.00 79.31 266 LYS A O 1
ATOM 2106 N N . LYS A 1 267 ? -21.131 -2.925 2.096 1.00 76.12 267 LYS A N 1
ATOM 2107 C CA . LYS A 1 267 ? -21.662 -4.302 2.125 1.00 76.12 267 LYS A CA 1
ATOM 2108 C C . LYS A 1 267 ? -21.188 -5.072 3.357 1.00 76.12 267 LYS A C 1
ATOM 2110 O O . LYS A 1 267 ? -22.015 -5.683 4.035 1.00 76.12 267 LYS A O 1
ATOM 2115 N N . VAL A 1 268 ? -19.896 -5.004 3.689 1.00 74.50 268 VAL A N 1
ATOM 2116 C CA . VAL A 1 268 ? -19.361 -5.654 4.898 1.00 74.50 268 VAL A CA 1
ATOM 2117 C C . VAL A 1 268 ? -19.989 -5.079 6.166 1.00 74.50 268 VAL A C 1
ATOM 2119 O O . VAL A 1 268 ? -20.410 -5.841 7.035 1.00 74.50 268 VAL A O 1
ATOM 2122 N N . LYS A 1 269 ? -20.122 -3.753 6.271 1.00 72.19 269 LYS A N 1
ATOM 2123 C CA . LYS A 1 269 ? -20.780 -3.115 7.421 1.00 72.19 269 LYS A CA 1
ATOM 2124 C C . LYS A 1 269 ? -22.228 -3.565 7.589 1.00 72.19 269 LYS A C 1
ATOM 2126 O O . LYS A 1 269 ? -22.626 -3.898 8.701 1.00 72.19 269 LYS A O 1
ATOM 2131 N N . THR A 1 270 ? -23.002 -3.635 6.509 1.00 71.25 270 THR A N 1
ATOM 2132 C CA . THR A 1 270 ? -24.390 -4.120 6.553 1.00 71.25 270 THR A CA 1
ATOM 2133 C C . THR A 1 270 ? -24.462 -5.582 7.001 1.00 71.25 270 THR A C 1
ATOM 2135 O O . THR A 1 270 ? -25.292 -5.937 7.841 1.00 71.25 270 THR A O 1
ATOM 2138 N N . GLN A 1 271 ? -23.560 -6.440 6.515 1.00 65.31 271 GLN A N 1
ATOM 2139 C CA . GLN A 1 271 ? -23.477 -7.840 6.951 1.00 65.31 271 GLN A CA 1
ATOM 2140 C C . GLN A 1 271 ? -23.072 -7.978 8.426 1.00 65.31 271 GLN A C 1
ATOM 2142 O O . GLN A 1 271 ? -23.621 -8.811 9.146 1.00 65.31 271 GLN A O 1
ATOM 2147 N N . LEU A 1 272 ? -22.141 -7.150 8.904 1.00 60.91 272 LEU A N 1
ATOM 2148 C CA . LEU A 1 272 ? -21.758 -7.122 10.314 1.00 60.91 272 LEU A CA 1
ATOM 2149 C C . LEU A 1 272 ? -22.907 -6.622 11.186 1.00 60.91 272 LEU A C 1
ATOM 2151 O O . LEU A 1 272 ? -23.223 -7.263 12.182 1.00 60.91 272 LEU A O 1
ATOM 2155 N N . ASN A 1 273 ? -23.590 -5.544 10.803 1.00 61.47 273 ASN A N 1
ATOM 2156 C CA . ASN A 1 273 ? -24.721 -5.008 11.561 1.00 61.47 273 ASN A CA 1
ATOM 2157 C C . ASN A 1 273 ? -25.873 -6.016 11.653 1.00 61.47 273 ASN A C 1
ATOM 2159 O O . ASN A 1 273 ? -26.388 -6.241 12.744 1.00 61.47 273 ASN A O 1
ATOM 2163 N N . THR A 1 274 ? -26.212 -6.702 10.558 1.00 58.75 274 THR A N 1
ATOM 2164 C CA . THR A 1 274 ? -27.244 -7.758 10.559 1.00 58.75 274 THR A CA 1
ATOM 2165 C C . THR A 1 274 ? -26.846 -8.975 11.401 1.00 58.75 274 THR A C 1
ATOM 2167 O O . THR A 1 274 ? -27.681 -9.506 12.139 1.00 58.75 274 THR A O 1
ATOM 2170 N N . LYS A 1 275 ? -25.569 -9.394 11.379 1.00 55.25 275 LYS A N 1
ATOM 2171 C CA . LYS A 1 275 ? -25.042 -10.413 12.307 1.00 55.25 275 LYS A CA 1
ATOM 2172 C C . LYS A 1 275 ? -25.122 -9.948 13.758 1.00 55.25 275 LYS A C 1
ATOM 2174 O O . LYS A 1 275 ? -25.638 -10.684 14.590 1.00 55.25 275 LYS A O 1
ATOM 2179 N N . THR A 1 276 ? -24.714 -8.713 14.043 1.00 56.09 276 THR A N 1
ATOM 2180 C CA . THR A 1 276 ? -24.732 -8.140 15.396 1.00 56.09 276 THR A CA 1
ATOM 2181 C C . THR A 1 276 ? -26.164 -7.962 15.902 1.00 56.09 276 THR A C 1
ATOM 2183 O O . THR A 1 276 ? -26.411 -8.111 17.089 1.00 56.09 276 THR A O 1
ATOM 2186 N N . GLU A 1 277 ? -27.142 -7.670 15.042 1.00 55.09 277 GLU A N 1
ATOM 2187 C CA . GLU A 1 277 ? -28.562 -7.632 15.410 1.00 55.09 277 GLU A CA 1
ATOM 2188 C C . GLU A 1 277 ? -29.131 -9.024 15.688 1.00 55.09 277 GLU A C 1
ATOM 2190 O O . GLU A 1 277 ? -29.882 -9.195 16.649 1.00 55.09 277 GLU A O 1
ATOM 2195 N N . LYS A 1 278 ? -28.745 -10.035 14.900 1.00 50.44 278 LYS A N 1
ATOM 2196 C CA . LYS A 1 278 ? -29.101 -11.438 15.153 1.00 50.44 278 LYS A CA 1
ATOM 2197 C C . LYS A 1 278 ? -28.462 -11.949 16.450 1.00 50.44 278 LYS A C 1
ATOM 2199 O O . LYS A 1 278 ? -29.135 -12.588 17.251 1.00 50.44 278 LYS A O 1
ATOM 2204 N N . GLU A 1 279 ? -27.209 -11.587 16.712 1.00 50.28 279 GLU A N 1
ATOM 2205 C CA . GLU A 1 279 ? -26.490 -11.878 17.956 1.00 50.28 279 GLU A CA 1
ATOM 2206 C C . GLU A 1 279 ? -27.060 -11.100 19.145 1.00 50.28 279 GLU A C 1
ATOM 2208 O O . GLU A 1 279 ? -27.247 -11.680 20.207 1.00 50.28 279 GLU A O 1
ATOM 2213 N N . LYS A 1 280 ? -27.435 -9.824 18.980 1.00 47.00 280 LYS A N 1
ATOM 2214 C CA . LYS A 1 280 ? -28.132 -9.028 20.006 1.00 47.00 280 LYS A CA 1
ATOM 2215 C C . LYS A 1 280 ? -29.523 -9.581 20.305 1.00 47.00 280 LYS A C 1
ATOM 2217 O O . LYS A 1 280 ? -29.913 -9.575 21.468 1.00 47.00 280 LYS A O 1
ATOM 2222 N N . ARG A 1 281 ? -30.261 -10.085 19.306 1.00 50.53 281 ARG A N 1
ATOM 2223 C CA . ARG A 1 281 ? -31.530 -10.813 19.509 1.00 50.53 281 ARG A CA 1
ATOM 2224 C C . ARG A 1 281 ? -31.303 -12.112 20.287 1.00 50.53 281 ARG A C 1
ATOM 2226 O O . ARG A 1 281 ? -32.018 -12.339 21.258 1.00 50.53 281 ARG A O 1
ATOM 2233 N N . ASN A 1 282 ? -30.263 -12.875 19.949 1.00 46.16 282 ASN A N 1
ATOM 2234 C CA . ASN A 1 282 ? -29.887 -14.097 20.669 1.00 46.16 282 ASN A CA 1
ATOM 2235 C C . ASN A 1 282 ? -29.383 -13.820 22.104 1.00 46.16 282 ASN A C 1
ATOM 2237 O O . ASN A 1 282 ? -29.689 -14.569 23.025 1.00 46.16 282 ASN A O 1
ATOM 2241 N N . LEU A 1 283 ? -28.666 -12.716 22.335 1.00 40.97 283 LEU A N 1
ATOM 2242 C CA . LEU A 1 283 ? -28.223 -12.263 23.663 1.00 40.97 283 LEU A CA 1
ATOM 2243 C C . LEU A 1 283 ? -29.381 -11.736 24.517 1.00 40.97 283 LEU A C 1
ATOM 2245 O O . LEU A 1 283 ? -29.351 -11.878 25.739 1.00 40.97 283 LEU A O 1
ATOM 2249 N N . LYS A 1 284 ? -30.406 -11.132 23.900 1.00 42.91 284 LYS A N 1
ATOM 2250 C CA . LYS A 1 284 ? -31.625 -10.708 24.603 1.00 42.91 284 LYS A CA 1
ATOM 2251 C C . LYS A 1 284 ? -32.437 -11.922 25.062 1.00 42.91 284 LYS A C 1
ATOM 2253 O O . LYS A 1 284 ? -32.809 -11.962 26.231 1.00 42.91 284 LYS A O 1
ATOM 2258 N N . SER A 1 285 ? -32.605 -12.936 24.205 1.00 49.78 285 SER A N 1
ATOM 2259 C CA . SER A 1 285 ? -33.246 -14.199 24.600 1.00 49.78 285 SER A CA 1
ATOM 2260 C C . SER A 1 285 ? -32.418 -14.972 25.634 1.00 49.78 285 SER A C 1
ATOM 2262 O O . SER A 1 285 ? -32.977 -15.459 26.611 1.00 49.78 285 SER A O 1
ATOM 2264 N N . GLU A 1 286 ? -31.084 -15.009 25.514 1.00 45.38 286 GLU A N 1
ATOM 2265 C CA . GLU A 1 286 ? -30.222 -15.650 26.521 1.00 45.38 286 GLU A 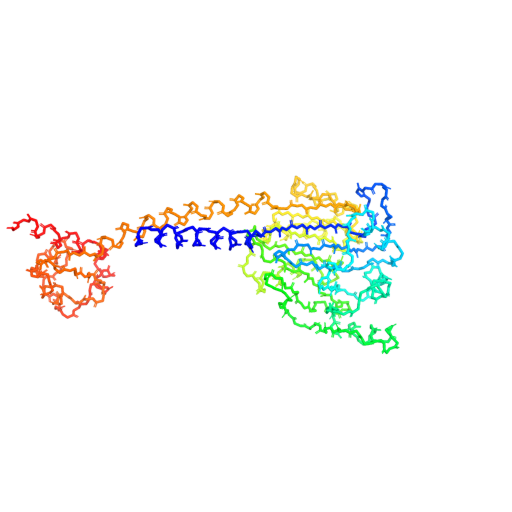CA 1
ATOM 2266 C C . GLU A 1 286 ? -30.217 -14.924 27.878 1.00 45.38 286 GLU A C 1
ATOM 2268 O O . GLU A 1 286 ? -30.131 -15.575 28.921 1.00 45.38 286 GLU A O 1
ATOM 2273 N N . ASN A 1 287 ? -30.270 -13.587 27.906 1.00 44.22 287 ASN A N 1
ATOM 2274 C CA . ASN A 1 287 ? -30.293 -12.830 29.162 1.00 44.22 287 ASN A CA 1
ATOM 2275 C C . ASN A 1 287 ? -31.655 -12.905 29.863 1.00 44.22 287 ASN A C 1
ATOM 2277 O O . ASN A 1 287 ? -31.691 -12.991 31.092 1.00 44.22 287 ASN A O 1
ATOM 2281 N N . GLU A 1 288 ? -32.758 -12.960 29.115 1.00 55.28 288 GLU A N 1
ATOM 2282 C CA . GLU A 1 288 ? -34.084 -13.248 29.676 1.00 55.28 288 GLU A CA 1
ATOM 2283 C C . GLU A 1 288 ? -34.164 -14.693 30.206 1.00 55.28 288 GLU A C 1
ATOM 2285 O O . GLU A 1 288 ? -34.721 -14.932 31.279 1.00 55.28 288 GLU A O 1
ATOM 2290 N N . GLU A 1 289 ? -33.492 -15.652 29.559 1.00 58.12 289 GLU A N 1
ATOM 2291 C CA . GLU A 1 289 ? -33.386 -17.034 30.042 1.00 58.12 289 GLU A CA 1
ATOM 2292 C C . GLU A 1 289 ? -32.453 -17.233 31.249 1.00 58.12 289 GLU A C 1
ATOM 2294 O O . GLU A 1 289 ? -32.521 -18.279 31.905 1.00 58.12 289 GLU A O 1
ATOM 2299 N N . ARG A 1 290 ? -31.584 -16.275 31.587 1.00 66.12 290 ARG A N 1
ATOM 2300 C CA . ARG A 1 290 ? -30.715 -16.346 32.782 1.00 66.12 290 ARG A CA 1
ATOM 2301 C C . ARG A 1 290 ? -31.448 -16.008 34.074 1.00 66.12 290 ARG A C 1
ATOM 2303 O O . ARG A 1 290 ? -31.004 -16.435 35.142 1.00 66.12 290 ARG A O 1
ATOM 2310 N N . ILE A 1 291 ? -32.548 -15.269 33.964 1.00 71.94 291 ILE A N 1
ATOM 2311 C CA . ILE A 1 291 ? -33.320 -14.762 35.092 1.00 71.94 291 ILE A CA 1
ATOM 2312 C C . ILE A 1 291 ? -34.503 -15.696 35.354 1.00 71.94 291 ILE A C 1
ATOM 2314 O O . ILE A 1 291 ? -35.258 -16.077 34.457 1.00 71.94 291 ILE A O 1
ATOM 2318 N N . ILE A 1 292 ? -34.668 -16.082 36.613 1.00 79.94 292 ILE A N 1
ATOM 2319 C CA . ILE A 1 292 ? -35.849 -16.781 37.108 1.00 79.94 292 ILE A CA 1
ATOM 2320 C C . ILE A 1 292 ? -36.526 -15.840 38.104 1.00 79.94 292 ILE A C 1
ATOM 2322 O O . ILE A 1 292 ? -35.906 -15.411 39.078 1.00 79.94 292 ILE A O 1
ATOM 2326 N N . LYS A 1 293 ? -37.782 -15.474 37.829 1.00 81.62 293 LYS A N 1
ATOM 2327 C CA . LYS A 1 293 ? -38.597 -14.644 38.722 1.00 81.62 293 LYS A CA 1
ATOM 2328 C C . LYS A 1 293 ? -39.210 -15.521 39.806 1.00 81.62 293 LYS A C 1
ATOM 2330 O O . LYS A 1 293 ? -39.981 -16.420 39.487 1.00 81.62 293 LYS A O 1
ATOM 2335 N N . ILE A 1 294 ? -38.880 -15.247 41.064 1.00 80.69 294 ILE A N 1
ATOM 2336 C CA . ILE A 1 294 ? -39.417 -15.955 42.233 1.00 80.69 294 ILE A CA 1
ATOM 2337 C C . ILE A 1 294 ? -39.828 -14.896 43.255 1.00 80.69 294 ILE A C 1
ATOM 2339 O O . ILE A 1 294 ? -38.999 -14.084 43.663 1.00 80.69 294 ILE A O 1
ATOM 2343 N N . ASN A 1 295 ? -41.109 -14.862 43.635 1.00 77.25 295 ASN A N 1
ATOM 2344 C CA . ASN A 1 295 ? -41.670 -13.910 44.609 1.00 77.25 295 ASN A CA 1
ATOM 2345 C C . ASN A 1 295 ? -41.300 -12.439 44.324 1.00 77.25 295 ASN A C 1
ATOM 2347 O O . ASN A 1 295 ? -40.856 -11.709 45.208 1.00 77.25 295 ASN A O 1
ATOM 2351 N N . GLY A 1 296 ? -41.402 -12.018 43.059 1.00 75.12 296 GLY A N 1
ATOM 2352 C CA . GLY A 1 296 ? -41.074 -10.652 42.626 1.00 75.12 296 GLY A CA 1
ATOM 2353 C C . GLY A 1 296 ? -39.575 -10.330 42.543 1.00 75.12 296 GLY A C 1
ATOM 2354 O O . GLY A 1 296 ? -39.219 -9.242 42.095 1.00 75.12 296 GLY A O 1
ATOM 2355 N N . LYS A 1 297 ? -38.683 -11.261 42.910 1.00 79.25 297 LYS A N 1
ATOM 2356 C CA . LYS A 1 297 ? -37.226 -11.098 42.795 1.00 79.25 297 LYS A CA 1
ATOM 2357 C C . LYS A 1 297 ? -36.693 -11.769 41.533 1.00 79.25 297 LYS A C 1
ATOM 2359 O O . LYS A 1 297 ? -37.077 -12.887 41.193 1.00 79.25 297 LYS A O 1
ATOM 2364 N N . ASN A 1 298 ? -35.769 -11.088 40.862 1.00 83.56 298 ASN A N 1
ATOM 2365 C CA . ASN A 1 298 ? -35.020 -11.627 39.732 1.00 83.56 298 ASN A CA 1
ATOM 2366 C C . ASN A 1 298 ? -33.803 -12.396 40.256 1.00 83.56 298 ASN A C 1
ATOM 2368 O O . ASN A 1 298 ? -32.906 -11.798 40.847 1.00 83.56 298 ASN A O 1
ATOM 2372 N N . ILE A 1 299 ? -33.764 -13.708 40.031 1.00 84.75 299 ILE A N 1
ATOM 2373 C CA . ILE A 1 299 ? -32.669 -14.574 40.475 1.00 84.75 299 ILE A CA 1
ATOM 2374 C C . ILE A 1 299 ? -31.881 -15.052 39.262 1.00 84.75 299 ILE A C 1
ATOM 2376 O O . ILE A 1 299 ? -32.447 -15.623 38.331 1.00 84.75 299 ILE A O 1
ATOM 2380 N N . VAL A 1 300 ? -30.568 -14.827 39.276 1.00 86.44 300 VAL A N 1
ATOM 2381 C CA . VAL A 1 300 ? -29.663 -15.257 38.206 1.00 86.44 300 VAL A CA 1
ATOM 2382 C C . VAL A 1 300 ? -29.009 -16.573 38.603 1.00 86.44 300 VAL A C 1
ATOM 2384 O O . VAL A 1 300 ? -28.272 -16.634 39.583 1.00 86.44 300 VAL A O 1
ATOM 2387 N N . ILE A 1 301 ? -29.252 -17.628 37.824 1.00 87.25 301 ILE A N 1
ATOM 2388 C CA . ILE A 1 301 ? -28.641 -18.942 38.062 1.00 87.25 301 ILE A CA 1
ATOM 2389 C C . ILE A 1 301 ? -27.433 -19.113 37.147 1.00 87.25 301 ILE A C 1
ATOM 2391 O O . ILE A 1 301 ? -27.569 -19.173 35.923 1.00 87.25 301 ILE A O 1
ATOM 2395 N N . THR A 1 302 ? -26.243 -19.206 37.727 1.00 87.19 302 THR A N 1
ATOM 2396 C CA . THR A 1 302 ? -24.974 -19.377 37.008 1.00 87.19 302 THR A CA 1
ATOM 2397 C C . THR A 1 302 ? -24.292 -20.686 37.407 1.00 87.19 302 THR A C 1
ATOM 2399 O O . THR A 1 302 ? -24.640 -21.313 38.404 1.00 87.19 302 THR A O 1
ATOM 2402 N N . GLY A 1 303 ? -23.276 -21.098 36.643 1.00 83.81 303 GLY A N 1
ATOM 2403 C CA . GLY A 1 303 ? -22.460 -22.264 36.997 1.00 83.81 303 GLY A CA 1
ATOM 2404 C C . GLY A 1 303 ? -21.554 -22.055 38.218 1.00 83.81 303 GLY A C 1
ATOM 2405 O O . GLY A 1 303 ? -20.999 -23.025 38.720 1.00 83.81 303 GLY A O 1
ATOM 2406 N N . SER A 1 304 ? -21.378 -20.826 38.707 1.00 89.38 304 SER A N 1
ATOM 2407 C CA . SER A 1 304 ? -20.584 -20.578 39.916 1.00 89.38 304 SER A CA 1
ATOM 2408 C C . SER A 1 304 ? -21.333 -20.944 41.196 1.00 89.38 304 SER A C 1
ATOM 2410 O O . SER A 1 304 ? -20.681 -21.223 42.197 1.00 89.38 304 SER A O 1
ATOM 2412 N N . LEU A 1 305 ? -22.671 -20.987 41.157 1.00 90.12 305 LEU A N 1
ATOM 2413 C CA . LEU A 1 305 ? -23.492 -21.350 42.307 1.00 90.12 305 LEU A CA 1
ATOM 2414 C C . LEU A 1 305 ? -23.357 -22.836 42.647 1.00 90.12 305 LEU A C 1
ATOM 2416 O O . LEU A 1 305 ? -23.330 -23.709 41.771 1.00 90.12 305 LEU A O 1
ATOM 2420 N N . THR A 1 306 ? -23.318 -23.107 43.943 1.00 96.38 306 THR A N 1
ATOM 2421 C CA . THR A 1 306 ? -23.389 -24.440 44.536 1.00 96.38 306 THR A CA 1
ATOM 2422 C C . THR A 1 306 ? -24.803 -25.006 44.494 1.00 96.38 306 THR A C 1
ATOM 2424 O O . THR A 1 306 ? -25.790 -24.271 44.400 1.00 96.38 306 THR A O 1
ATOM 2427 N N . ILE A 1 307 ? -24.916 -26.333 44.602 1.00 95.62 307 ILE A N 1
ATOM 2428 C CA . ILE A 1 307 ? -26.209 -27.014 44.755 1.00 95.62 307 ILE A CA 1
ATOM 2429 C C . ILE A 1 307 ? -27.008 -26.393 45.914 1.00 95.62 307 ILE A C 1
ATOM 2431 O O . ILE A 1 307 ? -28.186 -26.074 45.749 1.00 95.62 307 ILE A O 1
ATOM 2435 N N . ARG A 1 308 ? -26.352 -26.170 47.063 1.00 95.56 308 ARG A N 1
ATOM 2436 C CA . ARG A 1 308 ? -26.958 -25.561 48.257 1.00 95.56 308 ARG A CA 1
ATOM 2437 C C . ARG A 1 308 ? -27.455 -24.138 48.005 1.00 95.56 308 ARG A C 1
ATOM 2439 O O . ARG A 1 308 ? -28.541 -23.784 48.456 1.00 95.56 308 ARG A O 1
ATOM 2446 N N . GLU A 1 309 ? -26.672 -23.314 47.314 1.00 94.88 309 GLU A N 1
ATOM 2447 C CA . GLU A 1 309 ? -27.055 -21.929 47.020 1.00 94.88 309 GLU A CA 1
ATOM 2448 C C . GLU A 1 309 ? -28.257 -21.861 46.083 1.00 94.88 309 GLU A C 1
ATOM 2450 O O . GLU A 1 309 ? -29.166 -21.076 46.334 1.00 94.88 309 GLU A O 1
ATOM 2455 N N . VAL A 1 310 ? -28.310 -22.706 45.049 1.00 94.19 310 VAL A N 1
ATOM 2456 C CA . VAL A 1 310 ? -29.472 -22.765 44.150 1.00 94.19 310 VAL A CA 1
ATOM 2457 C C . VAL A 1 310 ? -30.730 -23.204 44.903 1.00 94.19 310 VAL A C 1
ATOM 2459 O O . VAL A 1 310 ? -31.774 -22.573 44.742 1.00 94.19 310 VAL A O 1
ATOM 2462 N N . GLU A 1 311 ? -30.639 -24.220 45.766 1.00 95.06 311 GLU A N 1
ATOM 2463 C CA . GLU A 1 311 ? -31.751 -24.668 46.621 1.00 95.06 311 GLU A CA 1
ATOM 2464 C C . GLU A 1 311 ? -32.240 -23.535 47.543 1.00 95.06 311 GLU A C 1
ATOM 2466 O O . GLU A 1 311 ? -33.437 -23.256 47.600 1.00 95.06 311 GLU A O 1
ATOM 2471 N N . LYS A 1 312 ? -31.319 -22.802 48.185 1.00 93.25 312 LYS A N 1
ATOM 2472 C CA . LYS A 1 312 ? -31.644 -21.668 49.068 1.00 93.25 312 LYS A CA 1
ATOM 2473 C C . LYS A 1 312 ? -32.261 -20.483 48.321 1.00 93.25 312 LYS A C 1
ATOM 2475 O O . LYS A 1 312 ? -33.196 -19.869 48.823 1.00 93.25 312 LYS A O 1
ATOM 2480 N N . LEU A 1 313 ? -31.725 -20.137 47.151 1.00 92.44 313 LEU A N 1
ATOM 2481 C CA . LEU A 1 313 ? -32.189 -18.994 46.363 1.00 92.44 313 LEU A CA 1
ATOM 2482 C C . LEU A 1 313 ? -33.565 -19.250 45.751 1.00 92.44 313 LEU A C 1
ATOM 2484 O O . LEU A 1 313 ? -34.369 -18.329 45.655 1.00 92.44 313 LEU A O 1
ATOM 2488 N N . THR A 1 314 ? -33.828 -20.484 45.323 1.00 92.75 314 THR A N 1
ATOM 2489 C CA . THR A 1 314 ? -35.021 -20.797 44.526 1.00 92.75 314 THR A CA 1
ATOM 2490 C C . THR A 1 314 ? -36.128 -21.496 45.300 1.00 92.75 314 THR A C 1
ATOM 2492 O O . THR A 1 314 ? -37.262 -21.524 44.831 1.00 92.75 314 THR A O 1
ATOM 2495 N N . GLY A 1 315 ? -35.818 -22.089 46.456 1.00 92.31 315 GLY A N 1
ATOM 2496 C CA . GLY A 1 315 ? -36.739 -22.962 47.187 1.00 92.31 315 GLY A CA 1
ATOM 2497 C C . GLY A 1 315 ? -37.006 -24.300 46.486 1.00 92.31 315 GLY A C 1
ATOM 2498 O O . GLY A 1 315 ? -37.812 -25.098 46.970 1.00 92.31 315 GLY A O 1
ATOM 2499 N N . VAL A 1 316 ? -36.350 -24.568 45.350 1.00 94.38 316 VAL A N 1
ATOM 2500 C CA . VAL A 1 316 ? -36.462 -25.839 44.632 1.00 94.38 316 VAL A CA 1
ATOM 2501 C C . VAL A 1 316 ? -35.540 -26.868 45.290 1.00 94.38 316 VAL A C 1
ATOM 2503 O O . VAL A 1 316 ? -34.336 -26.619 45.379 1.00 94.38 316 VAL A O 1
ATOM 2506 N N . PRO A 1 317 ? -36.057 -28.035 45.722 1.00 96.12 317 PRO A N 1
ATOM 2507 C CA . PRO A 1 317 ? -35.244 -29.062 46.357 1.00 96.12 317 PRO A CA 1
ATOM 2508 C C . PRO A 1 317 ? -34.104 -29.520 45.449 1.00 96.12 317 PRO A C 1
ATOM 2510 O O . PRO A 1 317 ? -34.337 -29.924 44.307 1.00 96.12 317 PRO A O 1
ATOM 2513 N N . ALA A 1 318 ? -32.884 -29.551 45.983 1.00 95.25 318 ALA A N 1
ATOM 2514 C CA . ALA A 1 318 ? -31.694 -29.980 45.251 1.00 95.25 318 ALA A CA 1
ATOM 2515 C C . ALA A 1 318 ? -31.885 -31.368 44.622 1.00 95.25 318 ALA A C 1
ATOM 2517 O O . ALA A 1 318 ? -31.567 -31.561 43.452 1.00 95.25 318 ALA A O 1
ATOM 2518 N N . ARG A 1 319 ? -32.498 -32.304 45.362 1.00 94.62 319 ARG A N 1
ATOM 2519 C CA . ARG A 1 319 ? -32.804 -33.667 44.889 1.00 94.62 319 ARG A CA 1
ATOM 2520 C C . ARG A 1 319 ? -33.602 -33.692 43.583 1.00 94.62 319 ARG A C 1
ATOM 2522 O O . ARG A 1 319 ? -33.339 -34.515 42.717 1.00 94.62 319 ARG A O 1
ATOM 2529 N N . TYR A 1 320 ? -34.544 -32.761 43.402 1.00 95.75 320 TYR A N 1
ATOM 2530 C CA . TYR A 1 320 ? -35.352 -32.696 42.185 1.00 95.75 320 TYR A CA 1
ATOM 2531 C C . TYR A 1 320 ? -34.480 -32.341 40.976 1.00 95.75 320 TYR A C 1
ATOM 2533 O O . TYR A 1 320 ? -34.551 -33.008 39.944 1.00 95.75 320 TYR A O 1
ATOM 2541 N N . ILE A 1 321 ? -33.635 -31.318 41.133 1.00 95.75 321 ILE A N 1
ATOM 2542 C CA . ILE A 1 321 ? -32.740 -30.833 40.080 1.00 95.75 321 ILE A CA 1
ATOM 2543 C C . ILE A 1 321 ? -31.689 -31.901 39.750 1.00 95.75 321 ILE A C 1
ATOM 2545 O O . ILE A 1 321 ? -31.494 -32.213 38.579 1.00 95.75 321 ILE A O 1
ATOM 2549 N N . LEU A 1 322 ? -31.058 -32.502 40.766 1.00 95.56 322 LEU A N 1
ATOM 2550 C CA . LEU A 1 322 ? -30.049 -33.552 40.585 1.00 95.56 322 LEU A CA 1
ATOM 2551 C C . LEU A 1 322 ? -30.626 -34.772 39.856 1.00 95.56 322 LEU A C 1
ATOM 2553 O O . LEU A 1 322 ? -30.048 -35.209 38.863 1.00 95.56 322 LEU A O 1
ATOM 2557 N N . ARG A 1 323 ? -31.813 -35.247 40.257 1.00 95.12 323 ARG A N 1
ATOM 2558 C CA . ARG A 1 323 ? -32.498 -36.369 39.597 1.00 95.12 323 ARG A CA 1
ATOM 2559 C C . ARG A 1 323 ? -32.813 -36.079 38.130 1.00 95.12 323 ARG A C 1
ATOM 2561 O O . ARG A 1 323 ? -32.601 -36.935 37.279 1.00 95.12 323 ARG A O 1
ATOM 2568 N N . LYS A 1 324 ? -33.293 -34.871 37.815 1.00 95.75 324 LYS A N 1
ATOM 2569 C CA . LYS A 1 324 ? -33.576 -34.446 36.432 1.00 95.75 324 LYS A CA 1
ATOM 2570 C C . LYS A 1 324 ? -32.316 -34.299 35.571 1.00 95.75 324 LYS A C 1
ATOM 2572 O O . LYS A 1 324 ? -32.404 -34.403 34.352 1.00 95.75 324 LYS A O 1
ATOM 2577 N N . LEU A 1 325 ? -31.163 -34.068 36.195 1.00 94.50 325 LEU A N 1
ATOM 2578 C CA . LEU A 1 325 ? -29.858 -34.003 35.534 1.00 94.50 325 LEU A CA 1
ATOM 2579 C C . LEU A 1 325 ? -29.136 -35.360 35.475 1.00 94.50 325 LEU A C 1
ATOM 2581 O O . LEU A 1 325 ? -28.039 -35.418 34.932 1.00 94.50 325 LEU A O 1
ATOM 2585 N N . GLY A 1 326 ? -29.703 -36.432 36.045 1.00 91.94 326 GLY A N 1
ATOM 2586 C CA . GLY A 1 326 ? -29.037 -37.739 36.120 1.00 91.94 326 GLY A CA 1
ATOM 2587 C C . GLY A 1 326 ? -27.826 -37.764 37.061 1.00 91.94 326 GLY A C 1
ATOM 2588 O O . GLY A 1 326 ? -26.917 -38.570 36.880 1.00 91.94 326 GLY A O 1
ATOM 2589 N N . ILE A 1 327 ? -27.786 -36.870 38.052 1.00 92.44 327 ILE A N 1
ATOM 2590 C CA . ILE A 1 327 ? -26.678 -36.741 39.003 1.00 92.44 327 ILE A CA 1
ATOM 2591 C C . ILE A 1 327 ? -27.012 -37.513 40.295 1.00 92.44 327 ILE A C 1
ATOM 2593 O O . ILE A 1 327 ? -28.102 -37.311 40.837 1.00 92.44 327 ILE A O 1
ATOM 2597 N N . PRO A 1 328 ? -26.094 -38.342 40.838 1.00 89.25 328 PRO A N 1
ATOM 2598 C CA . PRO A 1 328 ? -26.294 -39.031 42.116 1.00 89.25 328 PRO A CA 1
ATOM 2599 C C . PRO A 1 328 ? -26.615 -38.078 43.282 1.00 89.25 328 PRO A C 1
ATOM 2601 O O . PRO A 1 328 ? -25.959 -37.051 43.466 1.00 89.25 328 PRO A O 1
ATOM 2604 N N . GLU A 1 329 ? -27.605 -38.428 44.111 1.00 85.62 329 GLU A N 1
ATOM 2605 C CA . GLU A 1 329 ? -28.076 -37.563 45.210 1.00 85.62 329 GLU A CA 1
ATOM 2606 C C . GLU A 1 329 ? -27.093 -37.463 46.393 1.00 85.62 329 GLU A C 1
ATOM 2608 O O . GLU A 1 329 ? -27.197 -36.545 47.205 1.00 85.62 329 GLU A O 1
ATOM 2613 N N . ASN A 1 330 ? -26.106 -38.361 46.477 1.00 88.31 330 ASN A N 1
ATOM 2614 C CA . ASN A 1 330 ? -25.073 -38.372 47.519 1.00 88.31 330 ASN A CA 1
ATOM 2615 C C . ASN A 1 330 ? -23.918 -37.377 47.268 1.00 88.31 330 ASN A C 1
ATOM 2617 O O . ASN A 1 330 ? -22.966 -37.321 48.047 1.00 88.31 330 ASN A O 1
ATOM 2621 N N . ILE A 1 331 ? -23.982 -36.583 46.197 1.00 89.06 331 ILE A N 1
ATOM 2622 C CA . ILE A 1 331 ? -22.988 -35.553 45.889 1.00 89.06 331 ILE A CA 1
ATOM 2623 C C . ILE A 1 331 ? -22.990 -34.441 46.942 1.00 89.06 331 ILE A C 1
ATOM 2625 O O . ILE A 1 331 ? -24.030 -33.937 47.366 1.00 89.06 331 ILE A O 1
ATOM 2629 N N . SER A 1 332 ? -21.787 -33.990 47.315 1.00 92.19 332 SER A N 1
ATOM 2630 C CA . SER A 1 332 ? -21.614 -32.851 48.218 1.00 92.19 332 SER A CA 1
ATOM 2631 C C . SER A 1 332 ? -22.359 -31.614 47.709 1.00 92.19 332 SER A C 1
ATOM 2633 O O . SER A 1 332 ? -22.051 -31.076 46.642 1.00 92.19 332 SER A O 1
ATOM 2635 N N . LYS A 1 333 ? -23.290 -31.096 48.522 1.00 91.56 333 LYS A N 1
ATOM 2636 C CA . LYS A 1 333 ? -24.083 -29.898 48.196 1.00 91.56 333 LYS A CA 1
ATOM 2637 C C . LYS A 1 333 ? -23.247 -28.615 48.024 1.00 91.56 333 LYS A C 1
ATOM 2639 O O . LYS A 1 333 ? -23.781 -27.608 47.561 1.00 91.56 333 LYS A O 1
ATOM 2644 N N . ASN A 1 334 ? -21.960 -28.643 48.378 1.00 93.50 334 ASN A N 1
ATOM 2645 C CA . ASN A 1 334 ? -21.019 -27.538 48.173 1.00 93.50 334 ASN A CA 1
ATOM 2646 C C . ASN A 1 334 ? -20.371 -27.557 46.774 1.00 93.50 334 ASN A C 1
ATOM 2648 O O . ASN A 1 334 ? -19.618 -26.647 46.437 1.00 93.50 334 ASN A O 1
ATOM 2652 N N . MET A 1 335 ? -20.634 -28.573 45.942 1.00 88.56 335 MET A N 1
ATOM 2653 C CA . MET A 1 335 ? -20.189 -28.560 44.548 1.00 88.56 335 MET A CA 1
ATOM 2654 C C . MET A 1 335 ? -20.977 -27.535 43.732 1.00 88.56 335 MET A C 1
ATOM 2656 O O . MET A 1 335 ? -22.196 -27.420 43.870 1.00 88.56 335 MET A O 1
ATOM 2660 N N . ASN A 1 336 ? -20.277 -26.816 42.851 1.00 94.31 336 ASN A N 1
ATOM 2661 C CA . ASN A 1 336 ? -20.897 -25.884 41.915 1.00 94.31 336 ASN A CA 1
ATOM 2662 C C . ASN A 1 336 ? -21.335 -26.553 40.610 1.00 94.31 336 ASN A C 1
ATOM 2664 O O . ASN A 1 336 ? -20.711 -27.501 40.122 1.00 94.31 336 ASN A O 1
ATOM 2668 N N . TYR A 1 337 ? -22.413 -26.028 40.022 1.00 89.75 337 TYR A N 1
ATOM 2669 C CA . TYR A 1 337 ? -22.975 -26.557 38.777 1.00 89.75 337 TYR A CA 1
ATOM 2670 C C . TYR A 1 337 ? -22.004 -26.441 37.593 1.00 89.75 337 TYR A C 1
ATOM 2672 O O . TYR A 1 337 ? -22.093 -27.209 36.642 1.00 89.75 337 TYR A O 1
ATOM 2680 N N . GLY A 1 338 ? -21.038 -25.523 37.650 1.00 86.19 338 GLY A N 1
ATOM 2681 C CA . GLY A 1 338 ? -19.989 -25.335 36.650 1.00 86.19 338 GLY A CA 1
ATOM 2682 C C . GLY A 1 338 ? -18.959 -26.465 36.612 1.00 86.19 338 GLY A C 1
ATOM 2683 O O . GLY A 1 338 ? -18.437 -26.759 35.535 1.00 86.19 338 GLY A O 1
ATOM 2684 N N . ARG A 1 339 ? -18.689 -27.113 37.751 1.00 86.19 339 ARG A N 1
ATOM 2685 C CA . ARG A 1 339 ? -17.898 -28.348 37.849 1.00 86.19 339 ARG A CA 1
ATOM 2686 C C . ARG A 1 339 ? -18.752 -29.556 37.486 1.00 86.19 339 ARG A C 1
ATOM 2688 O O . ARG A 1 339 ? -18.345 -30.335 36.633 1.00 86.19 339 ARG A O 1
ATOM 2695 N N . LEU A 1 340 ? -19.958 -29.656 38.049 1.00 87.81 340 LEU A N 1
ATOM 2696 C CA . LEU A 1 340 ? -20.865 -30.783 37.798 1.00 87.81 340 LEU A CA 1
ATOM 2697 C C . LEU A 1 340 ? -21.206 -30.936 36.316 1.00 87.81 340 LEU A C 1
ATOM 2699 O O . LEU A 1 340 ? -21.184 -32.048 35.806 1.00 87.81 340 LEU A O 1
ATOM 2703 N N . ARG A 1 341 ? -21.430 -29.832 35.593 1.00 92.19 341 ARG A N 1
ATOM 2704 C CA . ARG A 1 341 ? -21.750 -29.887 34.160 1.00 92.19 341 ARG A CA 1
ATOM 2705 C C . ARG A 1 341 ? -20.658 -30.516 33.301 1.00 92.19 341 ARG A C 1
ATOM 2707 O O . ARG A 1 341 ? -20.967 -31.071 32.257 1.00 92.19 341 ARG A O 1
ATOM 2714 N N . LYS A 1 342 ? -19.395 -30.422 33.733 1.00 84.56 342 LYS A N 1
ATOM 2715 C CA . LYS A 1 342 ? -18.261 -31.042 33.035 1.00 84.56 342 LYS A CA 1
ATOM 2716 C C . LYS A 1 342 ? -18.212 -32.549 33.276 1.00 84.56 342 LYS A C 1
ATOM 2718 O O . LYS A 1 342 ? -17.783 -33.277 32.398 1.00 84.56 342 LYS A O 1
ATOM 2723 N N . VAL A 1 343 ? -18.638 -32.992 34.460 1.00 86.25 343 VAL A N 1
ATOM 2724 C CA . VAL A 1 343 ? -18.611 -34.403 34.875 1.00 86.25 343 VAL A CA 1
ATOM 2725 C C . VAL A 1 343 ? -19.827 -35.161 34.342 1.00 86.25 343 VAL A C 1
ATOM 2727 O O . VAL A 1 343 ? -19.690 -36.272 33.852 1.00 86.25 343 VAL A O 1
ATOM 2730 N N . TYR A 1 344 ? -21.008 -34.545 34.404 1.00 87.44 344 TYR A N 1
ATOM 2731 C CA . TYR A 1 344 ? -22.293 -35.180 34.086 1.00 87.44 344 TYR A CA 1
ATOM 2732 C C . TYR A 1 344 ? -22.906 -34.696 32.762 1.00 87.44 344 TYR A C 1
ATOM 2734 O O . TYR A 1 344 ? -24.066 -34.971 32.488 1.00 87.44 344 TYR A O 1
ATOM 2742 N N . ASN A 1 345 ? -22.134 -33.962 31.953 1.00 85.38 345 ASN A N 1
ATOM 2743 C CA . ASN A 1 345 ? -22.470 -33.539 30.590 1.00 85.38 345 ASN A CA 1
ATOM 2744 C C . ASN A 1 345 ? -23.873 -32.913 30.417 1.00 85.38 345 ASN A C 1
ATOM 2746 O O . ASN A 1 345 ? -24.708 -33.406 29.663 1.00 85.38 345 ASN A O 1
ATOM 2750 N N . PHE A 1 346 ? -24.118 -31.792 31.096 1.00 87.94 346 PHE A N 1
ATOM 2751 C CA . PHE A 1 346 ? -25.340 -30.990 30.936 1.00 87.94 346 PHE A CA 1
ATOM 2752 C C . PHE A 1 346 ? -25.006 -29.509 30.704 1.00 87.94 346 PHE A C 1
ATOM 2754 O O . PHE A 1 346 ? -23.857 -29.084 30.825 1.00 87.94 346 PHE A O 1
ATOM 2761 N N . GLN A 1 347 ? -25.997 -28.675 30.399 1.00 86.69 347 GLN A N 1
ATOM 2762 C CA . GLN A 1 347 ? -25.836 -27.227 30.267 1.00 86.69 347 GLN A CA 1
ATOM 2763 C C . GLN A 1 347 ? -26.499 -26.481 31.435 1.00 86.69 347 GLN A C 1
ATOM 2765 O O . GLN A 1 347 ? -27.501 -26.905 31.999 1.00 86.69 347 GLN A O 1
ATOM 2770 N N . ILE A 1 348 ? -25.979 -25.305 31.817 1.00 88.31 348 ILE A N 1
ATOM 2771 C CA . ILE A 1 348 ? -26.559 -24.521 32.936 1.00 88.31 348 ILE A CA 1
ATOM 2772 C C . ILE A 1 348 ? -28.022 -24.131 32.662 1.00 88.31 348 ILE A C 1
ATOM 2774 O O . ILE A 1 348 ? -28.807 -23.972 33.595 1.00 88.31 348 ILE A O 1
ATOM 2778 N N . GLN A 1 349 ? -28.411 -24.020 31.393 1.00 84.56 349 GLN A N 1
ATOM 2779 C CA . GLN A 1 349 ? -29.803 -23.815 31.000 1.00 84.56 349 GLN A CA 1
ATOM 2780 C C . GLN A 1 349 ? -30.728 -24.970 31.415 1.00 84.56 349 GLN A C 1
ATOM 2782 O O . GLN A 1 349 ? -31.875 -24.703 31.757 1.00 84.56 349 GLN A O 1
ATOM 2787 N N . ASP A 1 350 ? -30.237 -26.212 31.492 1.00 88.19 350 ASP A N 1
ATOM 2788 C CA . ASP A 1 350 ? -31.024 -27.357 31.963 1.00 88.19 350 ASP A CA 1
ATOM 2789 C C . ASP A 1 350 ? -31.391 -27.189 33.442 1.00 88.19 350 ASP A C 1
ATOM 2791 O O . ASP A 1 350 ? -32.543 -27.380 33.823 1.00 88.19 350 ASP A O 1
ATOM 2795 N N . VAL A 1 351 ? -30.449 -26.706 34.263 1.00 92.25 351 VAL A N 1
ATOM 2796 C CA . VAL A 1 351 ? -30.698 -26.357 35.675 1.00 92.25 351 VAL A CA 1
ATOM 2797 C C . VAL A 1 351 ? -31.830 -25.330 35.775 1.00 92.25 351 VAL A C 1
ATOM 2799 O O . VAL A 1 351 ? -32.767 -25.497 36.555 1.00 92.25 351 VAL A O 1
ATOM 2802 N N . ARG A 1 352 ? -31.778 -24.275 34.951 1.00 92.19 352 ARG A N 1
ATOM 2803 C CA . ARG A 1 352 ? -32.808 -23.223 34.921 1.00 92.19 352 ARG A CA 1
ATOM 2804 C C . ARG A 1 352 ? -34.157 -23.756 34.454 1.00 92.19 352 ARG A C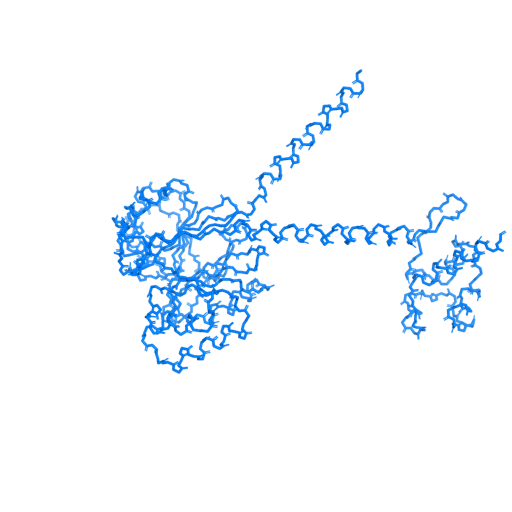 1
ATOM 2806 O O . ARG A 1 352 ? -35.178 -23.399 35.039 1.00 92.19 352 ARG A O 1
ATOM 2813 N N . ARG A 1 353 ? -34.163 -24.599 33.419 1.00 89.75 353 ARG A N 1
ATOM 2814 C CA . ARG A 1 353 ? -35.365 -25.257 32.899 1.00 89.75 353 ARG A CA 1
ATOM 2815 C C . ARG A 1 353 ? -36.047 -26.060 34.003 1.00 89.75 353 ARG A C 1
ATOM 2817 O O . ARG A 1 353 ? -37.220 -25.820 34.262 1.00 89.75 353 ARG A O 1
ATOM 2824 N N . TYR A 1 354 ? -35.307 -26.899 34.726 1.00 93.94 354 TYR A N 1
ATOM 2825 C CA . TYR A 1 354 ? -35.870 -27.717 35.803 1.00 93.94 354 TYR A CA 1
ATOM 2826 C C . TYR A 1 354 ? -36.357 -26.895 36.998 1.00 93.94 354 TYR A C 1
ATOM 2828 O O . TYR A 1 354 ? -37.401 -27.206 37.565 1.00 93.94 354 TYR A O 1
ATOM 2836 N N . ILE A 1 355 ? -35.678 -25.799 37.348 1.00 93.06 355 ILE A N 1
ATOM 2837 C CA . ILE A 1 355 ? -36.197 -24.866 38.360 1.00 93.06 355 ILE A CA 1
ATOM 2838 C C . ILE A 1 355 ? -37.557 -24.304 37.920 1.00 93.06 355 ILE A C 1
ATOM 2840 O O . ILE A 1 355 ? -38.505 -24.316 38.702 1.00 93.06 355 ILE A O 1
ATOM 2844 N N . ARG A 1 356 ? -37.685 -23.851 36.665 1.00 89.88 356 ARG A N 1
ATOM 2845 C CA . ARG A 1 356 ? -38.958 -23.331 36.136 1.00 89.88 356 ARG A CA 1
ATOM 2846 C C . ARG A 1 356 ? -40.048 -24.397 36.079 1.00 89.88 356 ARG A C 1
ATOM 2848 O O . ARG A 1 356 ? -41.184 -24.094 36.417 1.00 89.88 356 ARG A O 1
ATOM 2855 N N . GLU A 1 357 ? -39.719 -25.613 35.651 1.00 90.88 357 GLU A N 1
ATOM 2856 C CA . GLU A 1 357 ? -40.658 -26.741 35.627 1.00 90.88 357 GLU A CA 1
ATOM 2857 C C . GLU A 1 357 ? -41.207 -27.034 37.024 1.00 90.88 357 GLU A C 1
ATOM 2859 O O . GLU A 1 357 ? -42.420 -27.126 37.194 1.00 90.88 357 GLU A O 1
ATOM 2864 N N . TYR A 1 358 ? -40.335 -27.098 38.034 1.00 93.44 358 TYR A N 1
ATOM 2865 C CA . TYR A 1 358 ? -40.754 -27.327 39.414 1.00 93.44 358 TYR A CA 1
ATOM 2866 C C . TYR A 1 358 ? -41.674 -26.218 39.930 1.00 93.44 358 TYR A C 1
ATOM 2868 O O . TYR A 1 358 ? -42.719 -26.502 40.510 1.00 93.44 358 TYR A O 1
ATOM 2876 N N . LEU A 1 359 ? -41.306 -24.956 39.692 1.00 89.69 359 LEU A N 1
ATOM 2877 C CA . LEU A 1 359 ? -42.082 -23.799 40.142 1.00 89.69 359 LEU A CA 1
ATOM 2878 C C . LEU A 1 359 ? -43.440 -23.672 39.444 1.00 89.69 359 LEU A C 1
ATOM 2880 O O . LEU A 1 359 ? -44.345 -23.106 40.031 1.00 89.69 359 LEU A O 1
ATOM 2884 N N . LYS A 1 360 ? -43.592 -24.184 38.215 1.00 86.56 360 LYS A N 1
ATOM 2885 C CA . LYS A 1 360 ? -44.890 -24.247 37.519 1.00 86.56 360 LYS A CA 1
ATOM 2886 C C . LYS A 1 360 ? -45.791 -25.378 38.021 1.00 86.56 360 LYS A C 1
ATOM 2888 O O . LYS A 1 360 ? -46.985 -25.353 37.760 1.00 86.56 360 LYS A O 1
ATOM 2893 N N . SER A 1 361 ? -45.209 -26.393 38.661 1.00 80.94 361 SER A N 1
ATOM 2894 C CA . SER A 1 361 ? -45.922 -27.574 39.168 1.00 80.94 361 SER A CA 1
ATOM 2895 C C . SER A 1 361 ? -46.398 -27.444 40.622 1.00 80.94 361 SER A C 1
ATOM 2897 O O . SER A 1 361 ? -46.923 -28.406 41.178 1.00 80.94 361 SER A O 1
ATOM 2899 N N . LYS A 1 362 ? -46.181 -26.278 41.237 1.00 68.62 362 LYS A N 1
ATOM 2900 C CA . LYS A 1 362 ? -46.648 -25.887 42.569 1.00 68.62 362 LYS A CA 1
ATOM 2901 C C . LYS A 1 362 ? -47.551 -24.677 42.444 1.00 68.62 362 LYS A C 1
ATOM 2903 O O . LYS A 1 362 ? -48.474 -24.590 43.278 1.00 68.62 362 LYS A O 1
#

Foldseek 3Di:
DVVVVVVVVVVVVVVVVVVVVVLPQFWWKKAWQEAQFAPDPVADYDQATWIWIDTSQAIEIEFAAQALVRSVVSCVVLVHDLVRHAEYEYFFQDNRRCNNVVSSCVVPQPHEYEYALVCVVVVCVVCVPPDHNYDHFAAWDAPDVQKIKRHFADDPITTIWIWGQALQWIEIEHGACNNAPLVNLVSNCVVPVTQAAEYAYHRQQAPPDPVVLVVSLVSCVVSRHLAYEHGRNNHDSSLVVNCVVRPVSHDYDHHRDMDICSVVRVVSVVVVVVVVVVVVVVVVVVVVLQWDQDPNDTDGQDQADFLVRCCVVLVDHSVQLCVQLVHDPPDDSRHGNVVVCVVSVDDSSSSSVSSVVVVVVD

Solvent-accessible surface area (backbone atoms only — not comparable to full-atom values): 19020 Å² total; per-residue (Å²): 110,73,70,60,53,51,52,50,51,50,51,50,51,52,50,50,51,50,52,56,52,66,76,60,60,64,42,41,37,43,33,28,43,24,11,57,38,74,58,33,90,93,44,61,59,43,71,22,36,16,33,40,38,38,45,66,92,44,27,35,36,37,32,27,9,46,38,25,68,46,36,54,52,25,30,59,76,68,74,48,62,72,86,66,49,59,34,38,38,38,23,43,80,52,55,34,29,46,39,8,44,72,50,49,44,72,80,58,45,96,41,48,34,37,30,29,47,86,39,43,69,60,50,50,62,74,48,72,80,60,90,59,50,70,42,66,29,62,54,64,45,74,82,48,91,55,29,32,36,59,14,48,36,52,83,90,52,53,34,29,34,44,38,36,64,49,92,79,26,29,37,40,40,35,54,41,31,80,57,37,46,71,55,52,52,53,49,49,34,72,77,44,90,57,52,34,36,34,43,35,33,12,45,58,37,54,90,53,53,71,71,57,48,51,52,53,52,52,49,39,54,74,69,47,48,62,27,39,24,60,30,56,53,13,32,72,70,44,43,49,53,48,34,70,74,44,46,90,35,35,44,88,60,20,11,62,35,72,47,77,41,43,68,62,38,48,52,50,50,53,55,48,50,54,49,50,50,54,49,49,52,52,50,50,55,50,54,58,65,36,47,47,79,55,98,91,40,81,41,76,74,57,39,81,42,23,44,51,52,50,22,70,76,66,72,47,59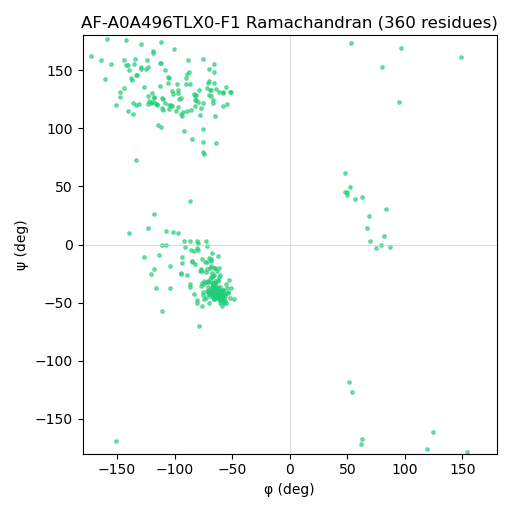,50,65,60,53,31,57,77,58,74,42,71,82,86,57,67,49,81,47,27,49,53,59,47,27,72,76,61,73,57,55,68,64,55,58,51,49,47,49,51,53,54,64,73,74,108

Mean predicted aligned error: 13.57 Å

pLDDT: mean 88.62, std 16.45, range [37.34, 98.94]

Sequence (362 aa):
MKKIILIAVVLIMTNYNNLLSQQNESSLSITILFDNYIYKSYIKAGWGFSCLVKFNGNTILFDTGNSGESLLYNMKKLDVNIQDIDAVVISHSHYDHTGGLLAFLKEKSDIPVYVPSSFEPELQKKLKGRKINIIPVKKPIKIFKYVYTTGELGDRIKEESLILDTGLGLVVITGCAHPGIVKILKKSKEIIDKDIYLVLGGFHLRDKSSSEIKKIISEFRKIGVLKVGPTHCTGDLAIRMFREEYGENCISLGVGRILKFDEELKKVKTQLNTKTEKEKRNLKSENEERIIKINGKNIVITGSLTIREVEKLTGVPARYILRKLGIPENISKNMNYGRLRKVYNFQIQDVRRYIREYLKSK

Secondary structure (DSSP, 8-state):
-HHHHHHHHHHHHHHHHHHHHHTT---EEEEEEE-SSBSSTTS---SS-EEEEEETTEEEEE---S-HHHHHHHHHHTT--GGG--EEE---S-HHHHTTHHHHHHH--SS-EEEETTTHHHHHHHHTT----EEEESS-EEEETTEEE---B-SSS-B--EEEEETTEEEEEESS-TT-HHHHHHHHHHHS-S-EEEEEEE---TTS-HHHHHHHHHHHHHHT--EEEEEGGG-HHHHHHHHHHHGGGB----BT-EEE-HHHHHHHHHHHHHHHHHHHHHHHHHHHHHEEEETTEEEE--TTSBHHHHHHHH---HHHHHHHTT--TTS-TT-BHHHHHHHTT--HHHHHHHHHHHHHT-